Protein AF-0000000085753434 (afdb_homodimer)

Structure (mmCIF, N/CA/C/O backbone):
data_AF-0000000085753434-model_v1
#
loop_
_entity.id
_entity.type
_entity.pdbx_description
1 polymer 'Uncharacterized protein'
#
loop_
_atom_site.group_PDB
_atom_site.id
_atom_site.type_symbol
_atom_site.label_atom_id
_atom_site.label_alt_id
_atom_site.label_comp_id
_atom_site.label_asym_id
_atom_site.label_entity_id
_atom_site.label_seq_id
_atom_site.pdbx_PDB_ins_code
_atom_site.Cartn_x
_atom_site.Cartn_y
_atom_site.Cartn_z
_atom_site.occupancy
_atom_site.B_iso_or_equiv
_atom_site.auth_seq_id
_atom_site.auth_comp_id
_atom_site.auth_asym_id
_atom_site.auth_atom_id
_atom_site.pdbx_PDB_model_num
ATOM 1 N N . MET A 1 1 ? 77.062 29.703 -10.188 1 28.78 1 MET A N 1
ATOM 2 C CA . MET A 1 1 ? 77.25 30.953 -9.469 1 28.78 1 MET A CA 1
ATOM 3 C C . MET A 1 1 ? 76.5 32.094 -10.133 1 28.78 1 MET A C 1
ATOM 5 O O . MET A 1 1 ? 77.125 32.938 -10.789 1 28.78 1 MET A O 1
ATOM 9 N N . ASP A 1 2 ? 75.25 31.625 -10.641 1 32.66 2 ASP A N 1
ATOM 10 C CA . ASP A 1 2 ? 74.375 32.312 -11.625 1 32.66 2 ASP A CA 1
ATOM 11 C C . ASP A 1 2 ? 74 33.688 -11.133 1 32.66 2 ASP A C 1
ATOM 13 O O . ASP A 1 2 ? 73.625 33.844 -9.953 1 32.66 2 ASP A O 1
ATOM 17 N N . LEU A 1 3 ? 74.5 34.75 -11.789 1 32.34 3 LEU A N 1
ATOM 18 C CA . LEU A 1 3 ? 74.438 36.188 -11.617 1 32.34 3 LEU A CA 1
ATOM 19 C C . LEU A 1 3 ? 73 36.688 -11.445 1 32.34 3 LEU A C 1
ATOM 21 O O . LEU A 1 3 ? 72.188 36.469 -12.328 1 32.34 3 LEU A O 1
ATOM 25 N N . ILE A 1 4 ? 72.5 36.75 -10.094 1 35.94 4 ILE A N 1
ATOM 26 C CA . ILE A 1 4 ? 71.25 37 -9.477 1 35.94 4 ILE A CA 1
ATOM 27 C C . ILE A 1 4 ? 70.75 38.406 -9.82 1 35.94 4 ILE A C 1
ATOM 29 O O . ILE A 1 4 ? 71.438 39.375 -9.516 1 35.94 4 ILE A O 1
ATOM 33 N N . PRO A 1 5 ? 70.125 38.5 -11.023 1 38.25 5 PRO A N 1
ATOM 34 C CA . PRO A 1 5 ? 69.875 39.844 -11.562 1 38.25 5 PRO A CA 1
ATOM 35 C C . PRO A 1 5 ? 69.25 40.781 -10.531 1 38.25 5 PRO A C 1
ATOM 37 O O . PRO A 1 5 ? 68.625 40.344 -9.586 1 38.25 5 PRO A O 1
ATOM 40 N N . GLU A 1 6 ? 69.875 42 -10.352 1 33.28 6 GLU A N 1
ATOM 41 C CA . GLU A 1 6 ? 69.688 43.062 -9.375 1 33.28 6 GLU A CA 1
ATOM 42 C C . GLU A 1 6 ? 68.25 43.625 -9.484 1 33.28 6 GLU A C 1
ATOM 44 O O . GLU A 1 6 ? 67.875 44.094 -10.555 1 33.28 6 GLU A O 1
ATOM 49 N N . ILE A 1 7 ? 67.25 43.062 -8.781 1 33.47 7 ILE A N 1
ATOM 50 C CA . ILE A 1 7 ? 65.812 43.344 -8.805 1 33.47 7 ILE A CA 1
ATOM 51 C C . ILE A 1 7 ? 65.562 44.812 -8.484 1 33.47 7 ILE A C 1
ATOM 53 O O . ILE A 1 7 ? 66.062 45.312 -7.48 1 33.47 7 ILE A O 1
ATOM 57 N N . PRO A 1 8 ? 65.312 45.594 -9.555 1 35.16 8 PRO A N 1
ATOM 58 C CA . PRO A 1 8 ? 65.25 47.062 -9.367 1 35.16 8 PRO A CA 1
ATOM 59 C C . PRO A 1 8 ? 64.375 47.469 -8.172 1 35.16 8 PRO A C 1
ATOM 61 O O . PRO A 1 8 ? 63.531 46.688 -7.738 1 35.16 8 PRO A O 1
ATOM 64 N N . ALA A 1 9 ? 64.812 48.5 -7.391 1 30.16 9 ALA A N 1
ATOM 65 C CA . ALA A 1 9 ? 64.438 49.062 -6.102 1 30.16 9 ALA A CA 1
ATOM 66 C C . ALA A 1 9 ? 63.031 49.656 -6.152 1 30.16 9 ALA A C 1
ATOM 68 O O . ALA A 1 9 ? 62.688 50.344 -7.109 1 30.16 9 ALA A O 1
ATOM 69 N N . SER A 1 10 ? 62 48.969 -5.578 1 30.34 10 SER A N 1
ATOM 70 C CA . SER A 1 10 ? 60.562 49.219 -5.594 1 30.34 10 SER A CA 1
ATOM 71 C C . SER A 1 10 ? 60.219 50.625 -5.078 1 30.34 10 SER A C 1
ATOM 73 O O . SER A 1 10 ? 60.719 51.031 -4.027 1 30.34 10 SER A O 1
ATOM 75 N N . PRO A 1 11 ? 59.844 51.594 -6.039 1 37.84 11 PRO A N 1
ATOM 76 C CA . PRO A 1 11 ? 59.625 52.969 -5.625 1 37.84 11 PRO A CA 1
ATOM 77 C C . PRO A 1 11 ? 58.75 53.094 -4.375 1 37.84 11 PRO A C 1
ATOM 79 O O . PRO A 1 11 ? 57.906 52.219 -4.141 1 37.84 11 PRO A O 1
ATOM 82 N N . THR A 1 12 ? 59.219 53.625 -3.24 1 31.58 12 THR A N 1
ATOM 83 C CA . THR A 1 12 ? 58.625 53.844 -1.918 1 31.58 12 THR A CA 1
ATOM 84 C C . THR A 1 12 ? 57.438 54.812 -2 1 31.58 12 THR A C 1
ATOM 86 O O . THR A 1 12 ? 57.594 55.969 -2.318 1 31.58 12 THR A O 1
ATOM 89 N N . ASN A 1 13 ? 56.312 54.375 -2.648 1 29.78 13 ASN A N 1
ATOM 90 C CA . ASN A 1 13 ? 55.156 55.25 -2.74 1 29.78 13 ASN A CA 1
ATOM 91 C C . ASN A 1 13 ? 54.75 55.844 -1.378 1 29.78 13 ASN A C 1
ATOM 93 O O . ASN A 1 13 ? 54.531 55.062 -0.433 1 29.78 13 ASN A O 1
ATOM 97 N N . SER A 1 14 ? 55.156 57 -1.021 1 31.22 14 SER A N 1
ATOM 98 C CA . SER A 1 14 ? 54.875 57.812 0.165 1 31.22 14 SER A CA 1
ATOM 99 C C . SER A 1 14 ? 53.375 57.938 0.383 1 31.22 14 SER A C 1
ATOM 101 O O . SER A 1 14 ? 52.656 58.594 -0.4 1 31.22 14 SER A O 1
ATOM 103 N N . THR A 1 15 ? 52.656 56.875 0.723 1 31.94 15 THR A N 1
ATOM 104 C CA . THR A 1 15 ? 51.219 56.906 1.013 1 31.94 15 THR A CA 1
ATOM 105 C C . THR A 1 15 ? 50.938 57.906 2.139 1 31.94 15 THR A C 1
ATOM 107 O O . THR A 1 15 ? 51.344 57.688 3.279 1 31.94 15 THR A O 1
ATOM 110 N N . ASP A 1 16 ? 50.875 59.219 1.85 1 32.84 16 ASP A N 1
ATOM 111 C CA . ASP A 1 16 ? 50.406 60.25 2.764 1 32.84 16 ASP A CA 1
ATOM 112 C C . ASP A 1 16 ? 49.094 59.812 3.459 1 32.84 16 ASP A C 1
ATOM 114 O O . ASP A 1 16 ? 48.125 59.5 2.799 1 32.84 16 ASP A O 1
ATOM 118 N N . SER A 1 17 ? 49.125 59.281 4.676 1 32.5 17 SER A N 1
ATOM 119 C CA . SER A 1 17 ? 48.125 58.75 5.605 1 32.5 17 SER A CA 1
ATOM 120 C C . SER A 1 17 ? 47.156 59.875 6.023 1 32.5 17 SER A C 1
ATOM 122 O O . SER A 1 17 ? 47.438 60.625 6.961 1 32.5 17 SER A O 1
ATOM 124 N N . GLU A 1 18 ? 46.688 60.719 5.016 1 33.06 18 GLU A N 1
ATOM 125 C CA . GLU A 1 18 ? 45.688 61.625 5.566 1 33.06 18 GLU A CA 1
ATOM 126 C C . GLU A 1 18 ? 44.656 60.844 6.422 1 33.06 18 GLU A C 1
ATOM 128 O O . GLU A 1 18 ? 44.062 59.875 5.969 1 33.06 18 GLU A O 1
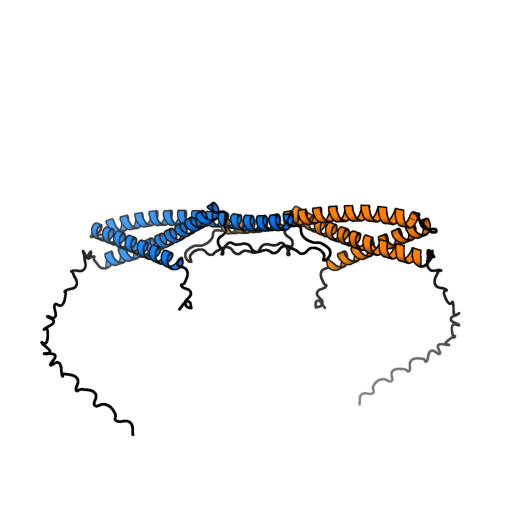ATOM 133 N N . GLU A 1 19 ? 44.844 60.875 7.75 1 32.88 19 GLU A N 1
ATOM 134 C CA . GLU A 1 19 ? 43.938 60.406 8.789 1 32.88 19 GLU A CA 1
ATOM 135 C C . GLU A 1 19 ? 42.5 60.844 8.508 1 32.88 19 GLU A C 1
ATOM 137 O O . GLU A 1 19 ? 42.219 62.031 8.547 1 32.88 19 GLU A O 1
ATOM 142 N N . GLU A 1 20 ? 41.875 60.344 7.477 1 35.75 20 GLU A N 1
ATOM 143 C CA . GLU A 1 20 ? 40.438 60.625 7.32 1 35.75 20 GLU A CA 1
ATOM 144 C C . GLU A 1 20 ? 39.688 60.5 8.648 1 35.75 20 GLU A C 1
ATOM 146 O O . GLU A 1 20 ? 39.688 59.406 9.25 1 35.75 20 GLU A O 1
ATOM 151 N N . LYS A 1 21 ? 39.562 61.594 9.438 1 39.25 21 LYS A N 1
ATOM 152 C CA . LYS A 1 21 ? 38.688 61.781 10.594 1 39.25 21 LYS A CA 1
ATOM 153 C C . LYS A 1 21 ? 37.312 61.188 10.352 1 39.25 21 LYS A C 1
ATOM 155 O O . LYS A 1 21 ? 36.562 61.656 9.492 1 39.25 21 LYS A O 1
ATOM 160 N N . ILE A 1 22 ? 37.25 59.875 10.312 1 35.28 22 ILE A N 1
ATOM 161 C CA . ILE A 1 22 ? 35.938 59.25 10.344 1 35.28 22 ILE A CA 1
ATOM 162 C C . ILE A 1 22 ? 35.062 59.875 11.414 1 35.28 22 ILE A C 1
ATOM 164 O O . ILE A 1 22 ? 35.375 59.812 12.602 1 35.28 22 ILE A O 1
ATOM 168 N N . THR A 1 23 ? 34.531 61.062 11.172 1 32.72 23 THR A N 1
ATOM 169 C CA . THR A 1 23 ? 33.562 61.594 12.109 1 32.72 23 THR A CA 1
ATOM 170 C C . THR A 1 23 ? 32.688 60.5 12.688 1 32.72 23 THR A C 1
ATOM 172 O O . THR A 1 23 ? 32.281 59.594 11.969 1 32.72 23 THR A O 1
ATOM 175 N N . CYS A 1 24 ? 32.844 60.094 13.938 1 37.88 24 CYS A N 1
ATOM 176 C CA . CYS A 1 24 ? 32.031 59.188 14.75 1 37.88 24 CYS A CA 1
ATOM 177 C C . CYS A 1 24 ? 30.562 59.406 14.492 1 37.88 24 CYS A C 1
ATOM 179 O O . CYS A 1 24 ? 29.938 60.312 15.086 1 37.88 24 CYS A O 1
ATOM 181 N N . GLY A 1 25 ? 30.141 59.781 13.273 1 38.06 25 GLY A N 1
ATOM 182 C CA . GLY A 1 25 ? 28.703 59.875 13.078 1 38.06 25 GLY A CA 1
ATOM 183 C C . GLY A 1 25 ? 27.938 58.75 13.766 1 38.06 25 GLY A C 1
ATOM 184 O O . GLY A 1 25 ? 27.984 57.594 13.312 1 38.06 25 GLY A O 1
ATOM 185 N N . GLN A 1 26 ? 28.062 58.625 15.078 1 37.72 26 GLN A N 1
ATOM 186 C CA . GLN A 1 26 ? 27.125 57.781 15.805 1 37.72 26 GLN A CA 1
ATOM 187 C C . GLN A 1 26 ? 25.766 57.719 15.109 1 37.72 26 GLN A C 1
ATOM 189 O O . GLN A 1 26 ? 25.078 58.75 15.016 1 37.72 26 GLN A O 1
ATOM 194 N N . ARG A 1 27 ? 25.688 57.219 13.906 1 40.5 27 ARG A N 1
ATOM 195 C CA . ARG A 1 27 ? 24.359 57.031 13.352 1 40.5 27 ARG A CA 1
ATOM 196 C C . ARG A 1 27 ? 23.359 56.625 14.445 1 40.5 27 ARG A C 1
ATOM 198 O O . ARG A 1 27 ? 23.531 55.625 15.109 1 40.5 27 ARG A O 1
ATOM 205 N N . THR A 1 28 ? 22.906 57.625 15.258 1 41.09 28 THR A N 1
ATOM 206 C CA . THR A 1 28 ? 21.75 57.312 16.078 1 41.09 28 THR A CA 1
ATOM 207 C C . THR A 1 28 ? 20.812 56.344 15.328 1 41.09 28 THR A C 1
ATOM 209 O O . THR A 1 28 ? 20.469 56.562 14.172 1 41.09 28 THR A O 1
ATOM 212 N N . PRO A 1 29 ? 20.922 55.062 15.641 1 46.59 29 PRO A N 1
ATOM 213 C CA . PRO A 1 29 ? 20.016 54.188 14.906 1 46.59 29 PRO A CA 1
ATOM 214 C C . PRO A 1 29 ? 18.672 54.812 14.586 1 46.59 29 PRO A C 1
ATOM 216 O O . PRO A 1 29 ? 18.234 55.75 15.289 1 46.59 29 PRO A O 1
ATOM 219 N N . PRO A 1 30 ? 18.359 55 13.328 1 45.88 30 PRO A N 1
ATOM 220 C CA . PRO A 1 30 ? 17.047 55.594 13.055 1 45.88 30 PRO A CA 1
ATOM 221 C C . PRO A 1 30 ? 16.031 55.344 14.172 1 45.88 30 PRO A C 1
ATOM 223 O O . PRO A 1 30 ? 16.141 54.344 14.883 1 45.88 30 PRO A O 1
ATOM 226 N N . PRO A 1 31 ? 15.5 56.469 14.75 1 45.62 31 PRO A N 1
ATOM 227 C CA . PRO A 1 31 ? 14.484 56.188 15.766 1 45.62 31 PRO A CA 1
ATOM 228 C C . PRO A 1 31 ? 13.734 54.875 15.5 1 45.62 31 PRO A C 1
ATOM 230 O O . PRO A 1 31 ? 13.484 54.531 14.344 1 45.62 31 PRO A O 1
ATOM 233 N N . ARG A 1 32 ? 14.086 53.844 16.125 1 47 32 ARG A N 1
ATOM 234 C CA . ARG A 1 32 ? 13.289 52.625 16 1 47 32 ARG A CA 1
ATOM 235 C C . ARG A 1 32 ? 11.836 52.938 15.672 1 47 32 ARG A C 1
ATOM 237 O O . ARG A 1 32 ? 11.258 53.875 16.234 1 47 32 ARG A O 1
ATOM 244 N N . LYS A 1 33 ? 11.453 52.781 14.539 1 49.09 33 LYS A N 1
ATOM 245 C CA . LYS A 1 33 ? 10.055 52.969 14.172 1 49.09 33 LYS A CA 1
ATOM 246 C C . LYS A 1 33 ? 9.156 53 15.406 1 49.09 33 LYS A C 1
ATOM 248 O O . LYS A 1 33 ? 9.562 52.594 16.484 1 49.09 33 LYS A O 1
ATOM 253 N N . ASP A 1 34 ? 7.715 53.438 15.297 1 50.06 34 ASP A N 1
ATOM 254 C CA . ASP A 1 34 ? 6.578 53.75 16.156 1 50.06 34 ASP A CA 1
ATOM 255 C C . ASP A 1 34 ? 6.434 52.688 17.266 1 50.06 34 ASP A C 1
ATOM 257 O O . ASP A 1 34 ? 5.82 51.656 17.062 1 50.06 34 ASP A O 1
ATOM 261 N N . LYS A 1 35 ? 7.465 52.656 18.047 1 65.81 35 LYS A N 1
ATOM 262 C CA . LYS A 1 35 ? 7.438 51.781 19.203 1 65.81 35 LYS A CA 1
ATOM 263 C C . LYS A 1 35 ? 6.172 52 20.031 1 65.81 35 LYS A C 1
ATOM 265 O O . LYS A 1 35 ? 5.902 53.125 20.484 1 65.81 35 LYS A O 1
ATOM 270 N N . ILE A 1 36 ? 5.16 51.312 19.734 1 68.25 36 ILE A N 1
ATOM 271 C CA . ILE A 1 36 ? 3.984 51.312 20.609 1 68.25 36 ILE A CA 1
ATOM 272 C C . ILE A 1 36 ? 4.41 51.094 22.047 1 68.25 36 ILE A C 1
ATOM 274 O O . ILE A 1 36 ? 5.035 50.062 22.375 1 68.25 36 ILE A O 1
ATOM 278 N N . LEU A 1 37 ? 4.449 52.281 22.781 1 82.19 37 LEU A N 1
ATOM 279 C CA . LEU A 1 37 ? 4.781 52.188 24.203 1 82.19 37 LEU A CA 1
ATOM 280 C C . LEU A 1 37 ? 3.564 51.781 25.016 1 82.19 37 LEU A C 1
ATOM 282 O O . LEU A 1 37 ? 2.514 52.406 24.953 1 82.19 37 LEU A O 1
ATOM 286 N N . LEU A 1 38 ? 3.586 50.625 25.578 1 88.75 38 LEU A N 1
ATOM 287 C CA . LEU A 1 38 ? 2.504 50.156 26.422 1 88.75 38 LEU A CA 1
ATOM 288 C C . LEU A 1 38 ? 2.979 49.938 27.859 1 88.75 38 LEU A C 1
ATOM 290 O O . LEU A 1 38 ? 4.168 49.719 28.109 1 88.75 38 LEU A O 1
ATOM 294 N N . LYS A 1 39 ? 1.936 50.156 28.719 1 91.62 39 LYS A N 1
ATOM 295 C CA . LYS A 1 39 ? 2.207 49.719 30.078 1 91.62 39 LYS A CA 1
ATOM 296 C C . LYS A 1 39 ? 2.611 48.25 30.125 1 91.62 39 LYS A C 1
ATOM 298 O O . LYS A 1 39 ? 2.191 47.469 29.266 1 91.62 39 LYS A O 1
ATOM 303 N N . GLU A 1 40 ? 3.453 47.906 31.031 1 91.19 40 GLU A N 1
ATOM 304 C CA . GLU A 1 40 ? 4.035 46.562 31.109 1 91.19 40 GLU A CA 1
ATOM 305 C C . GLU A 1 40 ? 2.951 45.5 31.172 1 91.19 40 GLU A C 1
ATOM 307 O O . GLU A 1 40 ? 3.045 44.469 30.5 1 91.19 40 GLU A O 1
ATOM 312 N N . GLU A 1 41 ? 1.909 45.75 31.969 1 90.5 41 GLU A N 1
ATOM 313 C CA . GLU A 1 41 ? 0.846 44.75 32.125 1 90.5 41 GLU A CA 1
ATOM 314 C C . GLU A 1 41 ? 0.125 44.5 30.797 1 90.5 41 GLU A C 1
ATOM 316 O O . GLU A 1 41 ? -0.176 43.375 30.453 1 90.5 41 GLU A O 1
ATOM 321 N N . VAL A 1 42 ? -0.156 45.562 30.078 1 92.75 42 VAL A N 1
ATOM 322 C CA . VAL A 1 42 ? -0.849 45.469 28.797 1 92.75 42 VAL A CA 1
ATOM 323 C C . VAL A 1 42 ? 0.062 44.781 27.781 1 92.75 42 VAL A C 1
ATOM 325 O O . VAL A 1 42 ? -0.39 43.969 26.984 1 92.75 42 VAL A O 1
ATOM 328 N N . TYR A 1 43 ? 1.377 45.125 27.844 1 94.88 43 TYR A N 1
ATOM 329 C CA . TYR A 1 43 ? 2.348 44.5 26.938 1 94.88 43 TYR A CA 1
ATOM 330 C C . TYR A 1 43 ? 2.41 43 27.125 1 94.88 43 TYR A C 1
ATOM 332 O O . TYR A 1 43 ? 2.447 42.25 26.156 1 94.88 43 TYR A O 1
ATOM 340 N N . GLN A 1 44 ? 2.396 42.594 28.391 1 94.38 44 GLN A N 1
ATOM 341 C CA . GLN A 1 44 ? 2.443 41.156 28.688 1 94.38 44 GLN A CA 1
ATOM 342 C C . GLN A 1 44 ? 1.188 40.469 28.188 1 94.38 44 GLN A C 1
ATOM 344 O O . GLN A 1 44 ? 1.263 39.344 27.672 1 94.38 44 GLN A O 1
ATOM 349 N N . LYS A 1 45 ? 0.089 41.094 28.266 1 94.69 45 LYS A N 1
ATOM 350 C CA . LYS A 1 45 ? -1.159 40.531 27.766 1 94.69 45 LYS A CA 1
ATOM 351 C C . LYS A 1 45 ? -1.114 40.344 26.25 1 94.69 45 LYS A C 1
ATOM 353 O O . LYS A 1 45 ? -1.504 39.312 25.719 1 94.69 45 LYS A O 1
ATOM 358 N N . VAL A 1 46 ? -0.59 41.375 25.578 1 95.69 46 VAL A N 1
ATOM 359 C CA . VAL A 1 46 ? -0.469 41.312 24.125 1 95.69 46 VAL A CA 1
ATOM 360 C C . VAL A 1 46 ? 0.458 40.156 23.719 1 95.69 46 VAL A C 1
ATOM 362 O O . VAL A 1 46 ? 0.152 39.406 22.797 1 95.69 46 VAL A O 1
ATOM 365 N N . ARG A 1 47 ? 1.56 40.031 24.469 1 95.31 47 ARG A N 1
ATOM 366 C CA . ARG A 1 47 ? 2.543 39 24.172 1 95.31 47 ARG A CA 1
ATOM 367 C C . ARG A 1 47 ? 1.951 37.594 24.359 1 95.31 47 ARG A C 1
ATOM 369 O O . ARG A 1 47 ? 2.205 36.688 23.562 1 95.31 47 ARG A O 1
ATOM 376 N N . GLN A 1 48 ? 1.15 37.469 25.391 1 96 48 GLN A N 1
ATOM 377 C CA . GLN A 1 48 ? 0.522 36.156 25.672 1 96 48 GLN A CA 1
ATOM 378 C C . GLN A 1 48 ? -0.452 35.781 24.562 1 96 48 GLN A C 1
ATOM 380 O O . GLN A 1 48 ? -0.428 34.656 24.062 1 96 48 GLN A O 1
ATOM 385 N N . HIS A 1 49 ? -1.289 36.75 24.156 1 97.56 49 HIS A N 1
ATOM 386 C CA . HIS A 1 49 ? -2.215 36.5 23.062 1 97.56 49 HIS A CA 1
ATOM 387 C C . HIS A 1 49 ? -1.465 36.219 21.766 1 97.56 49 HIS A C 1
ATOM 389 O O . HIS A 1 49 ? -1.82 35.281 21.031 1 97.56 49 HIS A O 1
ATOM 395 N N . ALA A 1 50 ? -0.396 37 21.531 1 96.81 50 ALA A N 1
ATOM 396 C CA . ALA A 1 50 ? 0.375 36.844 20.297 1 96.81 50 ALA A CA 1
ATOM 397 C C . ALA A 1 50 ? 1.025 35.469 20.234 1 96.81 50 ALA A C 1
ATOM 399 O O . ALA A 1 50 ? 1.077 34.844 19.172 1 96.81 50 ALA A O 1
ATOM 400 N N . ASP A 1 51 ? 1.521 35 21.344 1 95.62 51 ASP A N 1
ATOM 401 C CA . ASP A 1 51 ? 2.154 33.688 21.391 1 95.62 51 ASP A CA 1
ATOM 402 C C . ASP A 1 51 ? 1.146 32.562 21.078 1 95.62 51 ASP A C 1
ATOM 404 O O . ASP A 1 51 ? 1.412 31.703 20.25 1 95.62 51 ASP A O 1
ATOM 408 N N . THR A 1 52 ? 0.013 32.656 21.703 1 96.06 52 THR A N 1
ATOM 409 C CA . THR A 1 52 ? -1.028 31.641 21.5 1 96.06 52 THR A CA 1
ATOM 410 C C . THR A 1 52 ? -1.528 31.672 20.062 1 96.06 52 THR A C 1
ATOM 412 O O . THR A 1 52 ? -1.605 30.625 19.406 1 96.06 52 THR A O 1
ATOM 415 N N . LEU A 1 53 ? -1.873 32.875 19.609 1 97.25 53 LEU A N 1
ATOM 416 C CA . LEU A 1 53 ? -2.391 33 18.25 1 97.25 53 LEU A CA 1
ATOM 417 C C . LEU A 1 53 ? -1.311 32.688 17.219 1 97.25 53 LEU A C 1
ATOM 419 O O . LEU A 1 53 ? -1.6 32.125 16.172 1 97.25 53 LEU A O 1
ATOM 423 N N . GLY A 1 54 ? -0.085 33.094 17.609 1 95.62 54 GLY A N 1
ATOM 424 C CA . GLY A 1 54 ? 1.028 32.781 16.719 1 95.62 54 GLY A CA 1
ATOM 425 C C . GLY A 1 54 ? 1.228 31.297 16.516 1 95.62 54 GLY A C 1
ATOM 426 O O . GLY A 1 54 ? 1.529 30.859 15.398 1 95.62 54 GLY A O 1
ATOM 427 N N . GLN A 1 55 ? 1.097 30.5 17.531 1 93.75 55 GLN A N 1
ATOM 428 C CA . GLN A 1 55 ? 1.228 29.062 17.438 1 93.75 55 GLN A CA 1
ATOM 429 C C . GLN A 1 55 ? 0.137 28.469 16.547 1 93.75 55 GLN A C 1
ATOM 431 O O . GLN A 1 55 ? 0.411 27.609 15.703 1 93.75 55 GLN A O 1
ATOM 436 N N . LEU A 1 56 ? -1.069 28.922 16.719 1 94.81 56 LEU A N 1
ATOM 437 C CA . LEU A 1 56 ? -2.188 28.453 15.906 1 94.81 56 LEU A CA 1
ATOM 438 C C . LEU A 1 56 ? -1.996 28.812 14.438 1 94.81 56 LEU A C 1
ATOM 440 O O . LEU A 1 56 ? -2.246 28 13.555 1 94.81 56 LEU A O 1
ATOM 444 N N . GLN A 1 57 ? -1.533 30 14.242 1 95.5 57 GLN A N 1
ATOM 445 C CA . GLN A 1 57 ? -1.284 30.469 12.891 1 95.5 57 GLN A CA 1
ATOM 446 C C . GLN A 1 57 ? -0.172 29.672 12.219 1 95.5 57 GLN A C 1
ATOM 448 O O . GLN A 1 57 ? -0.297 29.281 11.062 1 95.5 57 GLN A O 1
ATOM 453 N N . ALA A 1 58 ? 0.826 29.469 12.977 1 93.12 58 ALA A N 1
ATOM 454 C CA . ALA A 1 58 ? 1.942 28.688 12.445 1 93.12 58 ALA A CA 1
ATOM 455 C C . ALA A 1 58 ? 1.493 27.281 12.062 1 93.12 58 ALA A C 1
ATOM 457 O O . ALA A 1 58 ? 1.854 26.781 10.992 1 93.12 58 ALA A O 1
ATOM 458 N N . ALA A 1 59 ? 0.739 26.672 12.875 1 92.81 59 ALA A N 1
ATOM 459 C CA . ALA A 1 59 ? 0.215 25.344 12.602 1 92.81 59 ALA A CA 1
ATOM 460 C C . ALA A 1 59 ? -0.647 25.344 11.344 1 92.81 59 ALA A C 1
ATOM 462 O O . ALA A 1 59 ? -0.543 24.438 10.508 1 92.81 59 ALA A O 1
ATOM 463 N N . THR A 1 60 ? -1.487 26.359 11.211 1 95.31 60 THR A N 1
ATOM 464 C CA . THR A 1 60 ? -2.373 26.453 10.055 1 95.31 60 THR A CA 1
ATOM 465 C C . THR A 1 60 ? -1.569 26.625 8.773 1 95.31 60 THR A C 1
ATOM 467 O O . THR A 1 60 ? -1.87 25.984 7.758 1 95.31 60 THR A O 1
ATOM 470 N N . ILE A 1 61 ? -0.583 27.438 8.891 1 94.5 61 ILE A N 1
ATOM 471 C CA . ILE A 1 61 ? 0.267 27.672 7.73 1 94.5 61 ILE A CA 1
ATOM 472 C C . ILE A 1 61 ? 0.976 26.375 7.336 1 94.5 61 ILE A C 1
ATOM 474 O O . ILE A 1 61 ? 1.016 26.016 6.156 1 94.5 61 ILE A O 1
ATOM 478 N N . ALA A 1 62 ? 1.479 25.703 8.273 1 93.12 62 ALA A N 1
ATOM 479 C CA . ALA A 1 62 ? 2.18 24.453 8.016 1 93.12 62 ALA A CA 1
ATOM 480 C C . ALA A 1 62 ? 1.245 23.422 7.395 1 93.12 62 ALA A C 1
ATOM 482 O O . ALA A 1 62 ? 1.607 22.75 6.426 1 93.12 62 ALA A O 1
ATOM 483 N N . LEU A 1 63 ? 0.092 23.312 7.934 1 95.06 63 LEU A N 1
ATOM 484 C CA . LEU A 1 63 ? -0.886 22.344 7.441 1 95.06 63 LEU A CA 1
ATOM 485 C C . LEU A 1 63 ? -1.297 22.672 6.008 1 95.06 63 LEU A C 1
ATOM 487 O O . LEU A 1 63 ? -1.374 21.781 5.16 1 95.06 63 LEU A O 1
ATOM 491 N N . THR A 1 64 ? -1.52 23.938 5.781 1 96.06 64 THR A N 1
ATOM 492 C CA . THR A 1 64 ? -1.979 24.359 4.461 1 96.06 64 THR A CA 1
ATOM 493 C C . THR A 1 64 ? -0.89 24.141 3.414 1 96.06 64 THR A C 1
ATOM 495 O O . THR A 1 64 ? -1.181 23.75 2.279 1 96.06 64 THR A O 1
ATOM 498 N N . GLU A 1 65 ? 0.306 24.312 3.826 1 94.44 65 GLU A N 1
ATOM 499 C CA . GLU A 1 65 ? 1.414 24.078 2.906 1 94.44 65 GLU A CA 1
ATOM 500 C C . GLU A 1 65 ? 1.54 22.594 2.566 1 94.44 65 GLU A C 1
ATOM 502 O O . GLU A 1 65 ? 1.8 22.234 1.415 1 94.44 65 GLU A O 1
ATOM 507 N N . GLU A 1 66 ? 1.375 21.812 3.473 1 94.38 66 GLU A N 1
ATOM 508 C CA . GLU A 1 66 ? 1.426 20.375 3.238 1 94.38 66 GLU A CA 1
ATOM 509 C C . GLU A 1 66 ? 0.273 19.922 2.348 1 94.38 66 GLU A C 1
ATOM 511 O O . GLU A 1 66 ? 0.458 19.078 1.467 1 94.38 66 GLU A O 1
ATOM 516 N N . ILE A 1 67 ? -0.833 20.453 2.557 1 96.44 67 ILE A N 1
ATOM 517 C CA . ILE A 1 67 ? -1.99 20.125 1.729 1 96.44 67 ILE A CA 1
ATOM 518 C C . ILE A 1 67 ? -1.708 20.5 0.277 1 96.44 67 ILE A C 1
ATOM 520 O O . ILE A 1 67 ? -1.981 19.719 -0.638 1 96.44 67 ILE A O 1
ATOM 524 N N . LYS A 1 68 ? -1.166 21.688 0.11 1 95.62 68 LYS A N 1
ATOM 525 C CA . LYS A 1 68 ? -0.84 22.141 -1.241 1 95.62 68 LYS A CA 1
ATOM 526 C C . LYS A 1 68 ? 0.153 21.188 -1.909 1 95.62 68 LYS A C 1
ATOM 528 O O . LYS A 1 68 ? -0.003 20.844 -3.082 1 95.62 68 LYS A O 1
ATOM 533 N N . SER A 1 69 ? 1.117 20.812 -1.154 1 93.69 69 SER A N 1
ATOM 534 C CA . SER A 1 69 ? 2.115 19.891 -1.668 1 93.69 69 SER A CA 1
ATOM 535 C C . SER A 1 69 ? 1.475 18.562 -2.092 1 93.69 69 SER A C 1
ATOM 537 O O . SER A 1 69 ? 1.78 18.047 -3.164 1 93.69 69 SER A O 1
ATOM 539 N N . LEU A 1 70 ? 0.566 18.094 -1.338 1 95.5 70 LEU A N 1
ATOM 540 C CA . LEU A 1 70 ? -0.122 16.844 -1.64 1 95.5 70 LEU A CA 1
ATOM 541 C C . LEU A 1 70 ? -0.996 16.984 -2.881 1 95.5 70 LEU A C 1
ATOM 543 O O . LEU A 1 70 ? -1.075 16.062 -3.701 1 95.5 70 LEU A O 1
ATOM 547 N N . ASP A 1 71 ? -1.574 18.078 -3.021 1 96.06 71 ASP A N 1
ATOM 548 C CA . ASP A 1 71 ? -2.447 18.312 -4.164 1 96.06 71 ASP A CA 1
ATOM 549 C C . ASP A 1 71 ? -1.663 18.281 -5.477 1 96.06 71 ASP A C 1
ATOM 551 O O . ASP A 1 71 ? -2.133 17.719 -6.469 1 96.06 71 ASP A O 1
ATOM 555 N N . VAL A 1 72 ? -0.501 18.844 -5.363 1 94.62 72 VAL A N 1
ATOM 556 C CA . VAL A 1 72 ? 0.36 18.812 -6.543 1 94.62 72 VAL A CA 1
ATOM 557 C C . VAL A 1 72 ? 0.676 17.359 -6.914 1 94.62 72 VAL A C 1
ATOM 559 O O . VAL A 1 72 ? 0.609 16.984 -8.086 1 94.62 72 VAL A O 1
ATOM 562 N N . HIS A 1 73 ? 0.961 16.594 -5.922 1 93.38 73 HIS A N 1
ATOM 563 C CA . HIS A 1 73 ? 1.269 15.188 -6.164 1 93.38 73 HIS A CA 1
ATOM 564 C C . HIS A 1 73 ? 0.054 14.445 -6.707 1 93.38 73 HIS A C 1
ATOM 566 O O . HIS A 1 73 ? 0.177 13.633 -7.629 1 93.38 73 HIS A O 1
ATOM 572 N N . LEU A 1 74 ? -1.045 14.68 -6.176 1 93.5 74 LEU A N 1
ATOM 573 C CA . LEU A 1 74 ? -2.264 13.992 -6.586 1 93.5 74 LEU A CA 1
ATOM 574 C C . LEU A 1 74 ? -2.637 14.352 -8.023 1 93.5 74 LEU A C 1
ATOM 576 O O . LEU A 1 74 ? -3.068 13.492 -8.789 1 93.5 74 LEU A O 1
ATOM 580 N N . GLU A 1 75 ? -2.422 15.555 -8.398 1 93.56 75 GLU A N 1
ATOM 581 C CA . GLU A 1 75 ? -2.705 16.016 -9.75 1 93.56 75 GLU A CA 1
ATOM 582 C C . GLU A 1 75 ? -1.764 15.367 -10.766 1 93.56 75 GLU A C 1
ATOM 584 O O . GLU A 1 75 ? -2.193 14.961 -11.844 1 93.56 75 GLU A O 1
ATOM 589 N N . LYS A 1 76 ? -0.51 15.227 -10.312 1 93 76 LYS A N 1
ATOM 590 C CA . LYS A 1 76 ? 0.496 14.648 -11.203 1 93 76 LYS A CA 1
ATOM 591 C C . LYS A 1 76 ? 0.507 13.125 -11.094 1 93 76 LYS A C 1
ATOM 593 O O . LYS A 1 76 ? 1.324 12.461 -1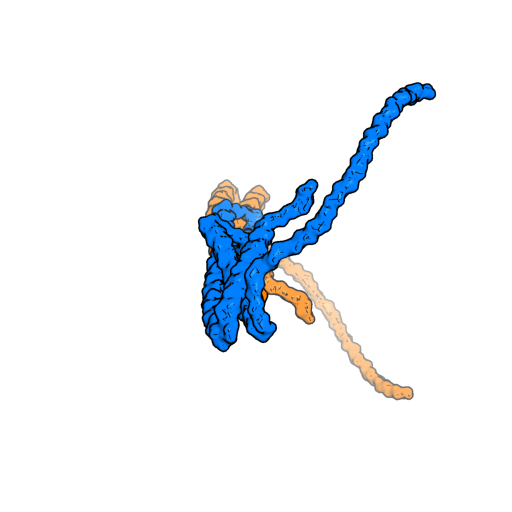1.734 1 93 76 LYS A O 1
ATOM 598 N N . ARG A 1 77 ? -0.318 12.633 -10.203 1 88.38 77 ARG A N 1
ATOM 599 C CA . ARG A 1 77 ? -0.438 11.195 -9.984 1 88.38 77 ARG A CA 1
ATOM 600 C C . ARG A 1 77 ? 0.875 10.609 -9.484 1 88.38 77 ARG A C 1
ATOM 602 O O . ARG A 1 77 ? 1.257 9.508 -9.875 1 88.38 77 ARG A O 1
ATOM 609 N N . THR A 1 78 ? 1.568 11.359 -8.82 1 91.44 78 THR A N 1
ATOM 610 C CA . THR A 1 78 ? 2.766 10.898 -8.117 1 91.44 78 THR A CA 1
ATOM 611 C C . THR A 1 78 ? 2.512 10.797 -6.617 1 91.44 78 THR A C 1
ATOM 613 O O . THR A 1 78 ? 1.46 11.219 -6.133 1 91.44 78 THR A O 1
ATOM 616 N N . ILE A 1 79 ? 3.389 10.148 -5.957 1 92.94 79 ILE A N 1
ATOM 617 C CA . ILE A 1 79 ? 3.26 9.977 -4.516 1 92.94 79 ILE A CA 1
ATOM 618 C C . ILE A 1 79 ? 4.508 10.508 -3.818 1 92.94 79 ILE A C 1
ATOM 620 O O . ILE A 1 79 ? 5.633 10.164 -4.191 1 92.94 79 ILE A O 1
ATOM 624 N N . PRO A 1 80 ? 4.273 11.43 -2.852 1 90.88 80 PRO A N 1
ATOM 625 C CA . PRO A 1 80 ? 5.449 11.859 -2.086 1 90.88 80 PRO A CA 1
ATOM 626 C C . PRO A 1 80 ? 6.172 10.695 -1.414 1 90.88 80 PRO A C 1
ATOM 628 O O . PRO A 1 80 ? 5.543 9.695 -1.06 1 90.88 80 PRO A O 1
ATOM 631 N N . GLN A 1 81 ? 7.418 10.828 -1.146 1 87.88 81 GLN A N 1
ATOM 632 C CA . GLN A 1 81 ? 8.289 9.766 -0.655 1 87.88 81 GLN A CA 1
ATOM 633 C C . GLN A 1 81 ? 7.785 9.211 0.677 1 87.88 81 GLN A C 1
ATOM 635 O O . GLN A 1 81 ? 7.789 8 0.894 1 87.88 81 GLN A O 1
ATOM 640 N N . HIS A 1 82 ? 7.363 10.164 1.495 1 86.94 82 HIS A N 1
ATOM 641 C CA . HIS A 1 82 ? 7.02 9.758 2.852 1 86.94 82 HIS A CA 1
ATOM 642 C C . HIS A 1 82 ? 5.68 9.023 2.883 1 86.94 82 HIS A C 1
ATOM 644 O O . HIS A 1 82 ? 5.273 8.508 3.926 1 86.94 82 HIS A O 1
ATOM 650 N N . LEU A 1 83 ? 4.98 8.898 1.743 1 92.44 83 LEU A N 1
ATOM 651 C CA . LEU A 1 83 ? 3.713 8.18 1.692 1 92.44 83 LEU A CA 1
ATOM 652 C C . LEU A 1 83 ? 3.791 7.012 0.713 1 92.44 83 LEU A C 1
ATOM 654 O O . LEU A 1 83 ? 2.805 6.301 0.505 1 92.44 83 LEU A O 1
ATOM 658 N N . ARG A 1 84 ? 4.922 6.836 0.234 1 89.75 84 ARG A N 1
ATOM 659 C CA . ARG A 1 84 ? 5.105 5.758 -0.732 1 89.75 84 ARG A CA 1
ATOM 660 C C . ARG A 1 84 ? 4.957 4.395 -0.067 1 89.75 84 ARG A C 1
ATOM 662 O O . ARG A 1 84 ? 5.449 4.184 1.043 1 89.75 84 ARG A O 1
ATOM 669 N N . VAL A 1 85 ? 4.289 3.561 -0.792 1 90.25 85 VAL A N 1
ATOM 670 C CA . VAL A 1 85 ? 4.168 2.164 -0.385 1 90.25 85 VAL A CA 1
ATOM 671 C C . VAL A 1 85 ? 5.129 1.305 -1.206 1 90.25 85 VAL A C 1
ATOM 673 O O . VAL A 1 85 ? 5.215 1.452 -2.428 1 90.25 85 VAL A O 1
ATOM 676 N N . TYR A 1 86 ? 5.91 0.525 -0.431 1 86.62 86 TYR A N 1
ATOM 677 C CA . TYR A 1 86 ? 6.836 -0.384 -1.1 1 86.62 86 TYR A CA 1
ATOM 678 C C . TYR A 1 86 ? 6.492 -1.836 -0.791 1 86.62 86 TYR A C 1
ATOM 680 O O . TYR A 1 86 ? 6.445 -2.234 0.376 1 86.62 86 TYR A O 1
ATOM 688 N N . ARG A 1 87 ? 6.238 -2.531 -1.946 1 89.88 87 ARG A N 1
ATOM 689 C CA . ARG A 1 87 ? 6.012 -3.967 -1.812 1 89.88 87 ARG A CA 1
ATOM 690 C C . ARG A 1 87 ? 6.441 -4.707 -3.074 1 89.88 87 ARG A C 1
ATOM 692 O O . ARG A 1 87 ? 5.922 -4.445 -4.16 1 89.88 87 ARG A O 1
ATOM 699 N N . ASN A 1 88 ? 7.383 -5.605 -2.822 1 88.44 88 ASN A N 1
ATOM 700 C CA . ASN A 1 88 ? 7.82 -6.441 -3.938 1 88.44 88 ASN A CA 1
ATOM 701 C C . ASN A 1 88 ? 6.812 -7.54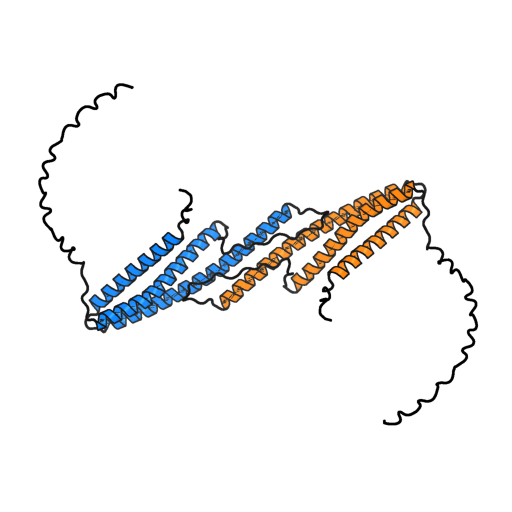3 -4.242 1 88.44 88 ASN A C 1
ATOM 703 O O . ASN A 1 88 ? 6.176 -8.078 -3.334 1 88.44 88 ASN A O 1
ATOM 707 N N . PRO A 1 89 ? 6.773 -7.812 -5.535 1 89 89 PRO A N 1
ATOM 708 C CA . PRO A 1 89 ? 5.902 -8.938 -5.875 1 89 89 PRO A CA 1
ATOM 709 C C . PRO A 1 89 ? 6.426 -10.273 -5.336 1 89 89 PRO A C 1
ATOM 711 O O . PRO A 1 89 ? 7.637 -10.445 -5.188 1 89 89 PRO A O 1
ATOM 714 N N . PRO A 1 90 ? 5.445 -11.094 -5.051 1 86.44 90 PRO A N 1
ATOM 715 C CA . PRO A 1 90 ? 5.898 -12.43 -4.656 1 86.44 90 PRO A CA 1
ATOM 716 C C . PRO A 1 90 ? 6.555 -13.195 -5.805 1 86.44 90 PRO A C 1
ATOM 718 O O . PRO A 1 90 ? 6.398 -12.82 -6.973 1 86.44 90 PRO A O 1
ATOM 721 N N . ARG A 1 91 ? 7.223 -14.203 -5.418 1 84.56 91 ARG A N 1
ATOM 722 C CA . ARG A 1 91 ? 7.93 -14.984 -6.422 1 84.56 91 ARG A CA 1
ATOM 723 C C . ARG A 1 91 ? 7.105 -16.188 -6.859 1 84.56 91 ARG A C 1
ATOM 725 O O . ARG A 1 91 ? 6.461 -16.844 -6.031 1 84.56 91 ARG A O 1
ATOM 732 N N . LEU A 1 92 ? 7.156 -16.359 -8.102 1 84.62 92 LEU A N 1
ATOM 733 C CA . LEU A 1 92 ? 6.566 -17.562 -8.672 1 84.62 92 LEU A CA 1
ATOM 734 C C . LEU A 1 92 ? 7.512 -18.75 -8.523 1 84.62 92 LEU A C 1
ATOM 736 O O . LEU A 1 92 ? 8.711 -18.578 -8.281 1 84.62 92 LEU A O 1
ATOM 740 N N . PRO A 1 93 ? 6.91 -19.922 -8.633 1 75 93 PRO A N 1
ATOM 741 C CA . PRO A 1 93 ? 7.812 -21.078 -8.695 1 75 93 PRO A CA 1
ATOM 742 C C . PRO A 1 93 ? 8.891 -20.922 -9.766 1 75 93 PRO A C 1
ATOM 744 O O . PRO A 1 93 ? 8.68 -20.25 -10.773 1 75 93 PRO A O 1
ATOM 747 N N . LYS A 1 94 ? 10.07 -21.453 -9.508 1 73.38 94 LYS A N 1
ATOM 748 C CA . LYS A 1 94 ? 11.297 -21.25 -10.266 1 73.38 94 LYS A CA 1
ATOM 749 C C . LYS A 1 94 ? 11.07 -21.469 -11.758 1 73.38 94 LYS A C 1
ATOM 751 O O . LYS A 1 94 ? 11.695 -20.797 -12.586 1 73.38 94 LYS A O 1
ATOM 756 N N . SER A 1 95 ? 10.188 -22.266 -12.109 1 73.88 95 SER A N 1
ATOM 757 C CA . SER A 1 95 ? 10.023 -22.578 -13.523 1 73.88 95 SER A CA 1
ATOM 758 C C . SER A 1 95 ? 9.109 -21.562 -14.211 1 73.88 95 SER A C 1
ATOM 760 O O . SER A 1 95 ? 8.953 -21.594 -15.438 1 73.88 95 SER A O 1
ATOM 762 N N . LEU A 1 96 ? 8.648 -20.688 -13.445 1 83.69 96 LEU A N 1
ATOM 763 C CA . LEU A 1 96 ? 7.664 -19.781 -14.031 1 83.69 96 LEU A CA 1
ATOM 764 C C . LEU A 1 96 ? 8.148 -18.328 -13.961 1 83.69 96 LEU A C 1
ATOM 766 O O . LEU A 1 96 ? 8.93 -17.969 -13.07 1 83.69 96 LEU A O 1
ATOM 770 N N . ASN A 1 97 ? 7.77 -17.609 -15.008 1 81.56 97 ASN A N 1
ATOM 771 C CA . ASN A 1 97 ? 8.094 -16.188 -15.039 1 81.56 97 ASN A CA 1
ATOM 772 C C . ASN A 1 97 ? 6.832 -15.328 -15 1 81.56 97 ASN A C 1
ATOM 774 O O . ASN A 1 97 ? 5.809 -15.688 -15.578 1 81.56 97 ASN A O 1
ATOM 778 N N . CYS A 1 98 ? 7.082 -14.312 -14.266 1 84.19 98 CYS A N 1
ATOM 779 C CA . CYS A 1 98 ? 5.977 -13.359 -14.234 1 84.19 98 CYS A CA 1
ATOM 780 C C . CYS A 1 98 ? 5.848 -12.633 -15.562 1 84.19 98 CYS A C 1
ATOM 782 O O . CYS A 1 98 ? 6.852 -12.344 -16.219 1 84.19 98 CYS A O 1
ATOM 784 N N . SER A 1 99 ? 4.629 -12.414 -15.875 1 86.75 99 SER A N 1
ATOM 785 C CA . SER A 1 99 ? 4.391 -11.648 -17.094 1 86.75 99 SER A CA 1
ATOM 786 C C . SER A 1 99 ? 4.598 -10.156 -16.859 1 86.75 99 SER A C 1
ATOM 788 O O . SER A 1 99 ? 4.523 -9.688 -15.727 1 86.75 99 SER A O 1
ATOM 790 N N . GLN A 1 100 ? 4.789 -9.453 -17.984 1 90.44 100 GLN A N 1
ATOM 791 C CA . GLN A 1 100 ? 4.871 -8 -17.922 1 90.44 100 GLN A CA 1
ATOM 792 C C . GLN A 1 100 ? 3.545 -7.395 -17.453 1 90.44 100 GLN A C 1
ATOM 794 O O . GLN A 1 100 ? 3.529 -6.414 -16.719 1 90.44 100 GLN A O 1
ATOM 799 N N . ASP A 1 101 ? 2.482 -8.023 -17.875 1 92.06 101 ASP A N 1
ATOM 800 C CA . ASP A 1 101 ? 1.153 -7.578 -17.469 1 92.06 101 ASP A CA 1
ATOM 801 C C . ASP A 1 101 ? 0.994 -7.641 -15.953 1 92.06 101 ASP A C 1
ATOM 803 O O . ASP A 1 101 ? 0.399 -6.742 -15.352 1 92.06 101 ASP A O 1
ATOM 807 N N . PHE A 1 102 ? 1.608 -8.609 -15.469 1 94.12 102 PHE A N 1
ATOM 808 C CA . PHE A 1 102 ? 1.55 -8.742 -14.016 1 94.12 102 PHE A CA 1
ATOM 809 C C . PHE A 1 102 ? 2.357 -7.637 -13.344 1 94.12 102 PHE A C 1
ATOM 811 O O . PHE A 1 102 ? 1.872 -6.98 -12.414 1 94.12 102 PHE A O 1
ATOM 818 N N . SER A 1 103 ? 3.555 -7.461 -13.812 1 93 103 SER A N 1
ATOM 819 C CA . SER A 1 103 ? 4.418 -6.43 -13.25 1 93 103 SER A CA 1
ATOM 820 C C . SER A 1 103 ? 3.754 -5.059 -13.297 1 93 103 SER A C 1
ATOM 822 O O . SER A 1 103 ? 3.771 -4.316 -12.312 1 93 103 SER A O 1
ATOM 824 N N . ASP A 1 104 ? 3.125 -4.738 -14.32 1 94.69 104 ASP A N 1
ATOM 825 C CA . ASP A 1 104 ? 2.441 -3.459 -14.492 1 94.69 104 ASP A CA 1
ATOM 826 C C . ASP A 1 104 ? 1.251 -3.342 -13.539 1 94.69 104 ASP A C 1
ATOM 828 O O . ASP A 1 104 ? 1.032 -2.289 -12.938 1 94.69 104 ASP A O 1
ATOM 832 N N . SER A 1 105 ? 0.513 -4.453 -13.453 1 95.62 105 SER A N 1
ATOM 833 C CA . SER A 1 105 ? -0.65 -4.453 -12.57 1 95.62 105 SER A CA 1
ATOM 834 C C . SER A 1 105 ? -0.237 -4.305 -11.109 1 95.62 105 SER A C 1
ATOM 836 O O . SER A 1 105 ? -0.917 -3.629 -10.336 1 95.62 105 SER A O 1
ATOM 838 N N . TRP A 1 106 ? 0.896 -4.969 -10.852 1 96.19 106 TRP A N 1
ATOM 839 C CA . TRP A 1 106 ? 1.398 -4.891 -9.477 1 96.19 106 TRP A CA 1
ATOM 840 C C . TRP A 1 106 ? 1.822 -3.469 -9.133 1 96.19 106 TRP A C 1
ATOM 842 O O . TRP A 1 106 ? 1.42 -2.928 -8.102 1 96.19 106 TRP A O 1
ATOM 852 N N . ASP A 1 107 ? 2.566 -2.861 -10.016 1 93.38 107 ASP A N 1
ATOM 853 C CA . ASP A 1 107 ? 3.039 -1.494 -9.82 1 93.38 107 ASP A CA 1
ATOM 854 C C . ASP A 1 107 ? 1.869 -0.517 -9.727 1 93.38 107 ASP A C 1
ATOM 856 O O . ASP A 1 107 ? 1.882 0.398 -8.898 1 93.38 107 ASP A O 1
ATOM 860 N N . SER A 1 108 ? 0.877 -0.778 -10.539 1 95.12 108 SER A N 1
ATOM 861 C CA . SER A 1 108 ? -0.312 0.067 -10.508 1 95.12 108 SER A CA 1
ATOM 862 C C . SER A 1 108 ? -1.049 -0.059 -9.18 1 95.12 108 SER A C 1
ATOM 864 O O . SER A 1 108 ? -1.566 0.929 -8.656 1 95.12 108 SER A O 1
ATOM 866 N N . ALA A 1 109 ? -1.06 -1.256 -8.68 1 95.19 109 ALA A N 1
ATOM 867 C CA . ALA A 1 109 ? -1.724 -1.483 -7.395 1 95.19 109 ALA A CA 1
ATOM 868 C C . ALA A 1 109 ? -0.977 -0.789 -6.262 1 95.19 109 ALA A C 1
ATOM 870 O O . ALA A 1 109 ? -1.596 -0.206 -5.367 1 95.19 109 ALA A O 1
ATOM 871 N N . VAL A 1 110 ? 0.314 -0.839 -6.348 1 94.5 110 VAL A N 1
ATOM 872 C CA . VAL A 1 110 ? 1.148 -0.189 -5.344 1 94.5 110 VAL A CA 1
ATOM 873 C C . VAL A 1 110 ? 0.95 1.324 -5.41 1 94.5 110 VAL A C 1
ATOM 875 O O . VAL A 1 110 ? 0.785 1.979 -4.375 1 94.5 110 VAL A O 1
ATOM 878 N N . LEU A 1 111 ? 0.935 1.857 -6.566 1 93.62 111 LEU A N 1
ATOM 879 C CA . LEU A 1 111 ? 0.724 3.287 -6.766 1 93.62 111 LEU A CA 1
ATOM 880 C C . LEU A 1 111 ? -0.656 3.707 -6.27 1 93.62 111 LEU A C 1
ATOM 882 O O . LEU A 1 111 ? -0.798 4.746 -5.625 1 93.62 111 LEU A O 1
ATOM 886 N N . ARG A 1 112 ? -1.639 2.967 -6.504 1 93.94 112 ARG A N 1
ATOM 887 C CA . ARG A 1 112 ? -2.996 3.242 -6.043 1 93.94 112 ARG A CA 1
ATOM 888 C C . ARG A 1 112 ? -3.064 3.258 -4.52 1 93.94 112 ARG A C 1
ATOM 890 O O . ARG A 1 112 ? -3.789 4.062 -3.934 1 93.94 112 ARG A O 1
ATOM 897 N N . ALA A 1 113 ? -2.33 2.311 -3.996 1 94.81 113 ALA A N 1
ATOM 898 C CA . ALA A 1 113 ? -2.266 2.266 -2.537 1 94.81 113 ALA A CA 1
ATOM 899 C C . ALA A 1 113 ? -1.696 3.566 -1.974 1 94.81 113 ALA A C 1
ATOM 901 O O . ALA A 1 113 ? -2.264 4.148 -1.048 1 94.81 113 ALA A O 1
ATOM 902 N N . GLY A 1 114 ? -0.63 3.99 -2.578 1 94.56 114 GLY A N 1
ATOM 903 C CA . GLY A 1 114 ? -0.035 5.246 -2.148 1 94.56 114 GLY A CA 1
ATOM 904 C C . GLY A 1 114 ? -0.967 6.43 -2.305 1 94.56 114 GLY A C 1
ATOM 905 O O . GLY A 1 114 ? -1.05 7.281 -1.417 1 94.56 114 GLY A O 1
ATOM 906 N N . ARG A 1 115 ? -1.654 6.504 -3.369 1 94.44 115 ARG A N 1
ATOM 907 C CA . ARG A 1 115 ? -2.596 7.594 -3.613 1 94.44 115 ARG A CA 1
ATOM 908 C C . ARG A 1 115 ? -3.736 7.566 -2.604 1 94.44 115 ARG A C 1
ATOM 910 O O . ARG A 1 115 ? -4.215 8.617 -2.17 1 94.44 115 ARG A O 1
ATOM 917 N N . GLY A 1 116 ? -4.098 6.301 -2.33 1 94.44 116 GLY A N 1
ATOM 918 C CA . GLY A 1 116 ? -5.113 6.172 -1.296 1 94.44 116 GLY A CA 1
ATOM 919 C C . GLY A 1 116 ? -4.676 6.73 0.044 1 94.44 116 GLY A C 1
ATOM 920 O O . GLY A 1 116 ? -5.441 7.43 0.711 1 94.44 116 GLY A O 1
ATOM 921 N N . LEU A 1 117 ? -3.508 6.488 0.397 1 95.56 117 LEU A N 1
ATOM 922 C CA . LEU A 1 117 ? -2.961 7.004 1.647 1 95.56 117 LEU A CA 1
ATOM 923 C C . LEU A 1 117 ? -2.838 8.523 1.601 1 95.56 117 LEU A C 1
ATOM 925 O O . LEU A 1 117 ? -3.119 9.203 2.59 1 95.56 117 LEU A O 1
ATOM 929 N N . CYS A 1 118 ? -2.467 9.031 0.393 1 95.75 118 CYS A N 1
ATOM 930 C CA . CYS A 1 118 ? -2.371 10.477 0.202 1 95.75 118 CYS A CA 1
ATOM 931 C C . CYS A 1 118 ? -3.715 11.148 0.447 1 95.75 118 CYS A C 1
ATOM 933 O O . CYS A 1 118 ? -3.781 12.188 1.099 1 95.75 118 CYS A O 1
ATOM 935 N N . ARG A 1 119 ? -4.746 10.539 -0.001 1 95.75 119 ARG A N 1
ATOM 936 C CA . ARG A 1 119 ? -6.082 11.109 0.14 1 95.75 119 ARG A CA 1
ATOM 937 C C . ARG A 1 119 ? -6.508 11.156 1.603 1 95.75 119 ARG A C 1
ATOM 939 O O . ARG A 1 119 ? -7.047 12.156 2.07 1 95.75 119 ARG A O 1
ATOM 946 N N . VAL A 1 120 ? -6.227 10.047 2.264 1 96.56 120 VAL A N 1
ATOM 947 C CA . VAL A 1 120 ? -6.602 9.961 3.672 1 96.56 120 VAL A CA 1
ATOM 948 C C . VAL A 1 120 ? -5.812 10.992 4.48 1 96.56 120 VAL A C 1
ATOM 950 O O . VAL A 1 120 ? -6.379 11.68 5.332 1 96.56 120 VAL A O 1
ATOM 953 N N . TRP A 1 121 ? -4.555 11.125 4.191 1 96.5 121 TRP A N 1
ATOM 954 C CA . TRP A 1 121 ? -3.707 12.086 4.891 1 96.5 121 TRP A CA 1
ATOM 955 C C . TRP A 1 121 ? -4.148 13.516 4.598 1 96.5 121 TRP A C 1
ATOM 957 O O . TRP A 1 121 ? -4.242 14.336 5.508 1 96.5 121 TRP A O 1
ATOM 967 N N . ARG A 1 122 ? -4.445 13.75 3.316 1 96.31 122 ARG A N 1
ATOM 968 C CA . ARG A 1 122 ? -4.922 15.07 2.91 1 96.31 122 ARG A CA 1
ATOM 969 C C . ARG A 1 122 ? -6.199 15.445 3.654 1 96.31 122 ARG A C 1
ATOM 971 O O . ARG A 1 122 ? -6.367 16.594 4.074 1 96.31 122 ARG A O 1
ATOM 978 N N . GLU A 1 123 ? -7.043 14.516 3.771 1 96.31 123 GLU A N 1
ATOM 979 C CA . GLU A 1 123 ? -8.305 14.742 4.465 1 96.31 123 GLU A CA 1
ATOM 980 C C . GLU A 1 123 ? -8.07 15.086 5.934 1 96.31 123 GLU A C 1
ATOM 982 O O . GLU A 1 123 ? -8.703 16 6.473 1 96.31 123 GLU A O 1
ATOM 987 N N . GLU A 1 124 ? -7.168 14.352 6.523 1 95.88 124 GLU A N 1
ATOM 988 C CA . GLU A 1 124 ? -6.855 14.625 7.922 1 95.88 124 GLU A CA 1
ATOM 989 C C . GLU A 1 124 ? -6.234 16 8.094 1 95.88 124 GLU A C 1
ATOM 991 O O . GLU A 1 124 ? -6.602 16.75 9 1 95.88 124 GLU A O 1
ATOM 996 N N . LEU A 1 125 ? -5.336 16.344 7.223 1 95.56 125 LEU A N 1
ATOM 997 C CA . LEU A 1 125 ? -4.715 17.672 7.27 1 95.56 125 LEU A CA 1
ATOM 998 C C . LEU A 1 125 ? -5.762 18.766 7.109 1 95.56 125 LEU A C 1
ATOM 1000 O O . LEU A 1 125 ? -5.723 19.781 7.82 1 95.56 125 LEU A O 1
ATOM 1004 N N . SER A 1 126 ? -6.695 18.562 6.207 1 96.12 126 SER A N 1
ATOM 1005 C CA . SER A 1 126 ? -7.754 19.531 5.969 1 96.12 126 SER A CA 1
ATOM 1006 C C . SER A 1 126 ? -8.641 19.703 7.195 1 96.12 126 SER A C 1
ATOM 1008 O O . SER A 1 126 ? -9.016 20.828 7.551 1 96.12 126 SER A O 1
ATOM 1010 N N . ARG A 1 127 ? -8.914 18.578 7.797 1 95.31 127 ARG A N 1
ATOM 1011 C CA . ARG A 1 127 ? -9.719 18.625 9.016 1 95.31 127 ARG A CA 1
ATOM 1012 C C . ARG A 1 127 ? -9 19.391 10.117 1 95.31 127 ARG A C 1
ATOM 1014 O O . ARG A 1 127 ? -9.602 20.234 10.781 1 95.31 127 ARG A O 1
ATOM 1021 N N . GLN A 1 128 ? -7.746 19.094 10.258 1 95 128 GLN A N 1
ATOM 1022 C CA . GLN A 1 128 ? -6.941 19.75 11.281 1 95 128 GLN A CA 1
ATOM 1023 C C . GLN A 1 128 ? -6.797 21.234 10.984 1 95 128 GLN A C 1
ATOM 1025 O O . GLN A 1 128 ? -6.906 22.078 11.891 1 95 128 GLN A O 1
ATOM 1030 N N . ALA A 1 129 ? -6.582 21.578 9.734 1 96.12 129 ALA A N 1
ATOM 1031 C CA . ALA A 1 129 ? -6.441 22.984 9.344 1 96.12 129 ALA A CA 1
ATOM 1032 C C . ALA A 1 129 ? -7.719 23.766 9.641 1 96.12 129 ALA A C 1
ATOM 1034 O O . ALA A 1 129 ? -7.664 24.891 10.133 1 96.12 129 ALA A O 1
ATOM 1035 N N . LYS A 1 130 ? -8.805 23.188 9.367 1 95.75 130 LYS A N 1
ATOM 1036 C CA . LYS A 1 130 ? -10.086 23.828 9.625 1 95.75 130 LYS A CA 1
ATOM 1037 C C . LYS A 1 130 ? -10.297 24.047 11.125 1 95.75 130 LYS A C 1
ATOM 1039 O O . LYS A 1 130 ? -10.75 25.109 11.547 1 95.75 130 LYS A O 1
ATOM 1044 N N . ARG A 1 131 ? -9.938 23.078 11.875 1 94.44 131 ARG A N 1
ATOM 1045 C CA . ARG A 1 131 ? -10.07 23.172 13.328 1 94.44 131 ARG A CA 1
ATOM 1046 C C . ARG A 1 131 ? -9.164 24.25 13.891 1 94.44 131 ARG A C 1
ATOM 1048 O O . ARG A 1 131 ? -9.578 25.047 14.742 1 94.44 131 ARG A O 1
ATOM 1055 N N . GLN A 1 132 ? -7.98 24.266 13.359 1 94.56 132 GLN A N 1
ATOM 1056 C CA . GLN A 1 132 ? -7.027 25.281 13.82 1 94.56 132 GLN A CA 1
ATOM 1057 C C . GLN A 1 132 ? -7.48 26.688 13.422 1 94.56 132 GLN A C 1
ATOM 1059 O O . GLN A 1 132 ? -7.375 27.625 14.219 1 94.56 132 GLN A O 1
ATOM 1064 N N . LYS A 1 133 ? -8 26.844 12.258 1 96.56 133 LYS A N 1
ATOM 1065 C CA . LYS A 1 133 ? -8.508 28.141 11.797 1 96.56 133 LYS A CA 1
ATOM 1066 C C . LYS A 1 133 ? -9.672 28.609 12.664 1 96.56 133 LYS A C 1
ATOM 1068 O O . LYS A 1 133 ? -9.75 29.781 13.031 1 96.56 133 LYS A O 1
ATOM 1073 N N . GLN A 1 134 ? -10.484 27.641 13 1 96.44 134 GLN A N 1
ATOM 1074 C CA . GLN A 1 134 ? -11.617 27.984 13.852 1 96.44 134 GLN A CA 1
ATOM 1075 C C . GLN A 1 134 ? -11.164 28.406 15.242 1 96.44 134 GLN A C 1
ATOM 1077 O O . GLN A 1 134 ? -11.648 29.422 15.773 1 96.44 134 GLN A O 1
ATOM 1082 N N . ARG A 1 135 ? -10.219 27.719 15.789 1 96.5 135 ARG A N 1
ATOM 1083 C CA . ARG A 1 135 ? -9.672 28.078 17.094 1 96.5 135 ARG A CA 1
ATOM 1084 C C . ARG A 1 135 ? -8.977 29.422 17.047 1 96.5 135 ARG A C 1
ATOM 1086 O O . ARG A 1 135 ? -9.094 30.219 17.984 1 96.5 135 ARG A O 1
ATOM 1093 N N . PHE A 1 136 ? -8.234 29.656 15.969 1 97.31 136 PHE A N 1
ATOM 1094 C CA . PHE A 1 136 ? -7.547 30.922 15.789 1 97.31 136 PHE A CA 1
ATOM 1095 C C . PHE A 1 136 ? -8.547 32.062 15.773 1 97.31 136 PHE A C 1
ATOM 1097 O O . PHE A 1 136 ? -8.367 33.062 16.5 1 97.31 136 PHE A O 1
ATOM 1104 N N . LEU A 1 137 ? -9.633 31.938 15.039 1 97.25 137 LEU A N 1
ATOM 1105 C CA . LEU A 1 137 ? -10.633 33 14.922 1 97.25 137 LEU A CA 1
ATOM 1106 C C . LEU A 1 137 ? -11.312 33.25 16.266 1 97.25 137 LEU A C 1
ATOM 1108 O O . LEU A 1 137 ? -11.523 34.406 16.656 1 97.25 137 LEU A O 1
ATOM 1112 N N . GLU A 1 138 ? -11.641 32.219 16.984 1 97.25 138 GLU A N 1
ATOM 1113 C CA . GLU A 1 138 ? -12.258 32.312 18.297 1 97.25 138 GLU A CA 1
ATOM 1114 C C . GLU A 1 138 ? -11.328 33.031 19.281 1 97.25 138 GLU A C 1
ATOM 1116 O O . GLU A 1 138 ? -11.75 33.938 20 1 97.25 138 GLU A O 1
ATOM 1121 N N . LYS A 1 139 ? -10.102 32.688 19.266 1 97.75 139 LYS A N 1
ATOM 1122 C CA . LYS A 1 139 ? -9.141 33.25 20.219 1 97.75 139 LYS A CA 1
ATOM 1123 C C . LYS A 1 139 ? -8.742 34.656 19.812 1 97.75 139 LYS A C 1
ATOM 1125 O O . LYS A 1 139 ? -8.414 35.469 20.672 1 97.75 139 LYS A O 1
ATOM 1130 N N . GLU A 1 140 ? -8.719 34.844 18.484 1 96.44 140 GLU A N 1
ATOM 1131 C CA . GLU A 1 140 ? -8.445 36.219 18.016 1 96.44 140 GLU A CA 1
ATOM 1132 C C . GLU A 1 140 ? -9.539 37.188 18.453 1 96.44 140 GLU A C 1
ATOM 1134 O O . GLU A 1 140 ? -9.242 38.281 18.906 1 96.44 140 GLU A O 1
ATOM 1139 N N . GLU A 1 141 ? -10.773 36.75 18.375 1 95.75 141 GLU A N 1
ATOM 1140 C CA . GLU A 1 141 ? -11.891 37.562 18.812 1 95.75 141 GLU A CA 1
ATOM 1141 C C . GLU A 1 141 ? -11.828 37.812 20.328 1 95.75 141 GLU A C 1
ATOM 1143 O O . GLU A 1 141 ? -12.055 38.938 20.781 1 95.75 141 GLU A O 1
ATOM 1148 N N . ARG A 1 142 ? -11.484 36.781 21.031 1 96.44 142 ARG A N 1
ATOM 1149 C CA . ARG A 1 142 ? -11.344 36.938 22.469 1 96.44 142 ARG A CA 1
ATOM 1150 C C . ARG A 1 142 ? -10.203 37.906 22.812 1 96.44 142 ARG A C 1
ATOM 1152 O O . ARG A 1 142 ? -10.328 38.719 23.719 1 96.44 142 ARG A O 1
ATOM 1159 N N . ALA A 1 143 ? -9.102 37.781 22.078 1 96.81 143 ALA A N 1
ATOM 1160 C CA . ALA A 1 143 ? -7.949 38.656 22.312 1 96.81 143 ALA A CA 1
ATOM 1161 C C . ALA A 1 143 ? -8.289 40.094 22.016 1 96.81 143 ALA A C 1
ATOM 1163 O O . ALA A 1 143 ? -7.922 41 22.766 1 96.81 143 ALA A O 1
ATOM 1164 N N . ARG A 1 144 ? -9.016 40.344 20.953 1 95.06 144 ARG A N 1
ATOM 1165 C CA . ARG A 1 144 ? -9.414 41.719 20.578 1 95.06 144 ARG A CA 1
ATOM 1166 C C . ARG A 1 144 ? -10.32 42.344 21.641 1 95.06 144 ARG A C 1
ATOM 1168 O O . ARG A 1 144 ? -10.125 43.5 22.016 1 95.06 144 ARG A O 1
ATOM 1175 N N . THR A 1 145 ? -11.273 41.469 22.156 1 95.31 145 THR A N 1
ATOM 1176 C CA . THR A 1 145 ? -12.195 41.969 23.188 1 95.31 145 THR A CA 1
ATOM 1177 C C . THR A 1 145 ? -11.445 42.25 24.484 1 95.31 145 THR A C 1
ATOM 1179 O O . THR A 1 145 ? -11.711 43.25 25.156 1 95.31 145 THR A O 1
ATOM 1182 N N . ASP A 1 146 ? -10.492 41.438 24.828 1 95.25 146 ASP A N 1
ATOM 1183 C CA . ASP A 1 146 ? -9.68 41.562 26.031 1 95.25 146 ASP A CA 1
ATOM 1184 C C . ASP A 1 146 ? -8.828 42.844 25.969 1 95.25 146 ASP A C 1
ATOM 1186 O O . ASP A 1 146 ? -8.727 43.562 26.953 1 95.25 146 ASP A O 1
ATOM 1190 N N . LEU A 1 147 ? -8.305 43.156 24.828 1 95.38 147 LEU A N 1
ATOM 1191 C CA . LEU A 1 147 ? -7.422 44.281 24.672 1 95.38 147 LEU A CA 1
ATOM 1192 C C . LEU A 1 147 ? -8.219 45.594 24.578 1 95.38 147 LEU A C 1
ATOM 1194 O O . LEU A 1 147 ? -7.754 46.656 25 1 95.38 147 LEU A O 1
ATOM 1198 N N . GLU A 1 148 ? -9.406 45.5 24.016 1 93.25 148 GLU A N 1
ATOM 1199 C CA . GLU A 1 148 ? -10.281 46.656 23.891 1 93.25 148 GLU A CA 1
ATOM 1200 C C . GLU A 1 148 ? -10.719 47.156 25.266 1 93.25 148 GLU A C 1
ATOM 1202 O O . GLU A 1 148 ? -11.016 48.344 25.438 1 93.25 148 GLU A O 1
ATOM 1207 N N . SER A 1 149 ? -10.695 46.281 26.266 1 90.62 149 SER A N 1
ATOM 1208 C CA . SER A 1 149 ? -11.148 46.625 27.609 1 90.62 149 SER A CA 1
ATOM 1209 C C . SER A 1 149 ? -10.039 47.312 28.406 1 90.62 149 SER A C 1
ATOM 1211 O O . SER A 1 149 ? -10.289 47.812 29.5 1 90.62 149 SER A O 1
ATOM 1213 N N . THR A 1 150 ? -8.82 47.344 27.812 1 90.12 150 THR A N 1
ATOM 1214 C CA . THR A 1 150 ? -7.711 48.031 28.5 1 90.12 150 THR A CA 1
ATOM 1215 C C . THR A 1 150 ? -7.672 49.5 28.141 1 90.12 150 THR A C 1
ATOM 1217 O O . THR A 1 150 ? -8.273 49.938 27.141 1 90.12 150 THR A O 1
ATOM 1220 N N . GLU A 1 151 ? -6.91 50.344 28.891 1 87.56 151 GLU A N 1
ATOM 1221 C CA . GLU A 1 151 ? -6.766 51.781 28.656 1 87.56 151 GLU A CA 1
ATOM 1222 C C . GLU A 1 151 ? -6.02 52.062 27.359 1 87.56 151 GLU A C 1
ATOM 1224 O O . GLU A 1 151 ? -6.145 53.156 26.781 1 87.56 151 GLU A O 1
ATOM 1229 N N . GLU A 1 152 ? -5.312 51.125 26.891 1 91.5 152 GLU A N 1
ATOM 1230 C CA . GLU A 1 152 ? -4.5 51.219 25.688 1 91.5 152 GLU A CA 1
ATOM 1231 C C . GLU A 1 152 ? -4.965 50.25 24.609 1 91.5 152 GLU A C 1
ATOM 1233 O O . GLU A 1 152 ? -4.148 49.625 23.938 1 91.5 152 GLU A O 1
ATOM 1238 N N . GLY A 1 153 ? -6.172 50.219 24.422 1 90 153 GLY A N 1
ATOM 1239 C CA . GLY A 1 153 ? -6.781 49.219 23.562 1 90 153 GLY A CA 1
ATOM 1240 C C . GLY A 1 153 ? -6.289 49.281 22.125 1 90 153 GLY A C 1
ATOM 1241 O O . GLY A 1 153 ? -5.805 48.312 21.578 1 90 153 GLY A O 1
ATOM 1242 N N . GLU A 1 154 ? -6.324 50.5 21.531 1 92.25 154 GLU A N 1
ATOM 1243 C CA . GLU A 1 154 ? -6 50.625 20.125 1 92.25 154 GLU A CA 1
ATOM 1244 C C . GLU A 1 154 ? -4.52 50.344 19.859 1 92.25 154 GLU A C 1
ATOM 1246 O O . GLU A 1 154 ? -4.176 49.531 19.016 1 92.25 154 GLU A O 1
ATOM 1251 N N . PRO A 1 155 ? -3.633 51 20.625 1 94.38 155 PRO A N 1
ATOM 1252 C CA . PRO A 1 155 ? -2.221 50.656 20.406 1 94.38 155 PRO A CA 1
ATOM 1253 C C . PRO A 1 155 ? -1.914 49.188 20.688 1 94.38 155 PRO A C 1
ATOM 1255 O O . PRO A 1 155 ? -1.056 48.594 20.016 1 94.38 155 PRO A O 1
ATOM 1258 N N . ALA A 1 156 ? -2.615 48.531 21.656 1 95.19 156 ALA A N 1
ATOM 1259 C CA . ALA A 1 156 ? -2.426 47.125 21.969 1 95.19 156 ALA A CA 1
ATOM 1260 C C . ALA A 1 156 ? -2.854 46.25 20.797 1 95.19 156 ALA A C 1
ATOM 1262 O O . ALA A 1 156 ? -2.15 45.312 20.438 1 95.19 156 ALA A O 1
ATOM 1263 N N . LYS A 1 157 ? -3.938 46.594 20.172 1 94.56 157 LYS A N 1
ATOM 1264 C CA . LYS A 1 157 ? -4.426 45.844 19.016 1 94.56 157 LYS A CA 1
ATOM 1265 C C . LYS A 1 157 ? -3.467 45.969 17.828 1 94.56 157 LYS A C 1
ATOM 1267 O O . LYS A 1 157 ? -3.205 44.969 17.141 1 94.56 157 LYS A O 1
ATOM 1272 N N . LYS A 1 158 ? -2.955 47.094 17.688 1 94.94 158 LYS A N 1
ATOM 1273 C CA . LYS A 1 158 ? -2.01 47.344 16.594 1 94.94 158 LYS A CA 1
ATOM 1274 C C . LYS A 1 158 ? -0.736 46.5 16.797 1 94.94 158 LYS A C 1
ATOM 1276 O O . LYS A 1 158 ? -0.191 45.969 15.836 1 94.94 158 LYS A O 1
ATOM 1281 N N . LEU A 1 159 ? -0.325 46.438 18.047 1 95.5 159 LEU A N 1
ATOM 1282 C CA . LEU A 1 159 ? 0.867 45.656 18.344 1 95.5 159 LEU A CA 1
ATOM 1283 C C . LEU A 1 159 ? 0.61 44.188 18.109 1 95.5 159 LEU A C 1
ATOM 1285 O O . LEU A 1 159 ? 1.468 43.469 17.562 1 95.5 159 LEU A O 1
ATOM 1289 N N . LEU A 1 160 ? -0.527 43.719 18.5 1 96.31 160 LEU A N 1
ATOM 1290 C CA . LEU A 1 160 ? -0.894 42.312 18.281 1 96.31 160 LEU A CA 1
ATOM 1291 C C . LEU A 1 160 ? -0.868 41.969 16.797 1 96.31 160 LEU A C 1
ATOM 1293 O O . LEU A 1 160 ? -0.299 40.938 16.406 1 96.31 160 LEU A O 1
ATOM 1297 N N . GLU A 1 161 ? -1.46 42.781 15.945 1 95.5 161 GLU A N 1
ATOM 1298 C CA . GLU A 1 161 ? -1.479 42.562 14.5 1 95.5 161 GLU A CA 1
ATOM 1299 C C . GLU A 1 161 ? -0.063 42.5 13.938 1 95.5 161 GLU A C 1
ATOM 1301 O O . GLU A 1 161 ? 0.245 41.625 13.117 1 95.5 161 GLU A O 1
ATOM 1306 N N . LYS A 1 162 ? 0.758 43.406 14.445 1 95.56 162 LYS A N 1
ATOM 1307 C CA . LYS A 1 162 ? 2.141 43.438 13.977 1 95.56 162 LYS A CA 1
ATOM 1308 C C . LYS A 1 162 ? 2.877 42.156 14.344 1 95.56 162 LYS A C 1
ATOM 1310 O O . LYS A 1 162 ? 3.609 41.594 13.531 1 95.56 162 LYS A O 1
ATOM 1315 N N . LEU A 1 163 ? 2.645 41.719 15.586 1 94.94 163 LEU A N 1
ATOM 1316 C CA . LEU A 1 163 ? 3.314 40.5 16.047 1 94.94 163 LEU A CA 1
ATOM 1317 C C . LEU A 1 163 ? 2.824 39.281 15.273 1 94.94 163 LEU A C 1
ATOM 1319 O O . LEU A 1 163 ? 3.613 38.406 14.93 1 94.94 163 LEU A O 1
ATOM 1323 N N . LEU A 1 164 ? 1.583 39.281 14.969 1 96.62 164 LEU A N 1
ATOM 1324 C CA . LEU A 1 164 ? 1.009 38.156 14.234 1 96.62 164 LEU A CA 1
ATOM 1325 C C . LEU A 1 164 ? 1.505 38.156 12.797 1 96.62 164 LEU A C 1
ATOM 1327 O O . LEU A 1 164 ? 1.788 37.062 12.242 1 96.62 164 LEU A O 1
ATOM 1331 N N . HIS A 1 165 ? 1.606 39.281 12.188 1 96.06 165 HIS A N 1
ATOM 1332 C CA . HIS A 1 165 ? 2.137 39.375 10.836 1 96.06 165 HIS A CA 1
ATOM 1333 C C . HIS A 1 165 ? 3.59 38.906 10.781 1 96.06 165 HIS A C 1
ATOM 1335 O O . HIS A 1 165 ? 3.975 38.188 9.875 1 96.06 165 HIS A O 1
ATOM 1341 N N . SER A 1 166 ? 4.336 39.312 11.742 1 94.19 166 SER A N 1
ATOM 1342 C CA . SER A 1 166 ? 5.742 38.938 11.805 1 94.19 166 SER A CA 1
ATOM 1343 C C . SER A 1 166 ? 5.891 37.438 12.031 1 94.19 166 SER A C 1
ATOM 1345 O O . SER A 1 166 ? 6.746 36.781 11.422 1 94.19 166 SER A O 1
ATOM 1347 N N . SER A 1 167 ? 5.07 36.938 12.883 1 93.19 167 SER A N 1
ATOM 1348 C CA . SER A 1 167 ? 5.09 35.5 13.164 1 93.19 167 SER A CA 1
ATOM 1349 C C . SER A 1 167 ? 4.738 34.688 11.93 1 93.19 167 SER A C 1
ATOM 1351 O O . SER A 1 167 ? 5.352 33.656 11.664 1 93.19 167 SER A O 1
ATOM 1353 N N . ALA A 1 168 ? 3.783 35.094 11.203 1 94.44 168 ALA A N 1
ATOM 1354 C CA . ALA A 1 168 ? 3.373 34.406 9.977 1 94.44 168 ALA A CA 1
ATOM 1355 C C . ALA A 1 168 ? 4.508 34.406 8.953 1 94.44 168 ALA A C 1
ATOM 1357 O O . ALA A 1 168 ? 4.781 33.375 8.344 1 94.44 168 ALA A O 1
ATOM 1358 N N . ARG A 1 169 ? 5.121 35.5 8.805 1 93.94 169 ARG A N 1
ATOM 1359 C CA . ARG A 1 169 ? 6.223 35.594 7.852 1 93.94 169 ARG A CA 1
ATOM 1360 C C . ARG A 1 169 ? 7.383 34.688 8.258 1 93.94 169 ARG A C 1
ATOM 1362 O O . ARG A 1 169 ? 7.992 34.062 7.402 1 93.94 169 ARG A O 1
ATOM 1369 N N . LYS A 1 170 ? 7.633 34.656 9.461 1 93.44 170 LYS A N 1
ATOM 1370 C CA . LYS A 1 170 ? 8.703 33.812 9.969 1 93.44 170 LYS A CA 1
ATOM 1371 C C . LYS A 1 170 ? 8.414 32.344 9.68 1 93.44 170 LYS A C 1
ATOM 1373 O O . LYS A 1 170 ? 9.305 31.594 9.281 1 93.44 170 LYS A O 1
ATOM 1378 N N . GLU A 1 171 ? 7.16 31.969 9.867 1 93.12 171 GLU A N 1
ATOM 1379 C CA . GLU A 1 171 ? 6.773 30.594 9.633 1 93.12 171 GLU A CA 1
ATOM 1380 C C . GLU A 1 171 ? 6.844 30.234 8.148 1 93.12 171 GLU A C 1
ATOM 1382 O O . GLU A 1 171 ? 7.293 29.156 7.773 1 93.12 171 GLU A O 1
ATOM 1387 N N . GLU A 1 172 ? 6.465 31.109 7.312 1 92.19 172 GLU A N 1
ATOM 1388 C CA . GLU A 1 172 ? 6.551 30.906 5.871 1 92.19 172 GLU A CA 1
ATOM 1389 C C . GLU A 1 172 ? 8 30.75 5.422 1 92.19 172 GLU A C 1
ATOM 1391 O O . GLU A 1 172 ? 8.312 29.859 4.621 1 92.19 172 GLU A O 1
ATOM 1396 N N . ASP A 1 173 ? 8.812 31.578 5.977 1 91.12 173 ASP A N 1
ATOM 1397 C CA . ASP A 1 173 ? 10.234 31.516 5.645 1 91.12 173 ASP A CA 1
ATOM 1398 C C . ASP A 1 173 ? 10.852 30.188 6.102 1 91.12 173 ASP A C 1
ATOM 1400 O O . ASP A 1 173 ? 11.656 29.594 5.387 1 91.12 173 ASP A O 1
ATOM 1404 N N . ARG A 1 174 ? 10.453 29.766 7.184 1 91.38 174 ARG A N 1
ATOM 1405 C CA . ARG A 1 174 ? 10.945 28.5 7.711 1 91.38 174 ARG A CA 1
ATOM 1406 C C . ARG A 1 174 ? 10.578 27.344 6.781 1 91.38 174 ARG A C 1
ATOM 1408 O O . ARG A 1 174 ? 11.414 26.484 6.504 1 91.38 174 ARG A O 1
ATOM 1415 N N . LEU A 1 175 ? 9.359 27.328 6.305 1 88.75 175 LEU A N 1
ATOM 1416 C CA . LEU A 1 175 ? 8.867 26.266 5.449 1 88.75 175 LEU A CA 1
ATOM 1417 C C . LEU A 1 175 ? 9.539 26.297 4.078 1 88.75 175 LEU A C 1
ATOM 1419 O O . LEU A 1 175 ? 9.812 25.266 3.486 1 88.75 175 LEU A O 1
ATOM 1423 N N . ARG A 1 176 ? 9.891 27.453 3.627 1 86.69 176 ARG A N 1
ATOM 1424 C CA . ARG A 1 176 ? 10.562 27.609 2.342 1 86.69 176 ARG A CA 1
ATOM 1425 C C . ARG A 1 176 ? 11.984 27.062 2.398 1 86.69 176 ARG A C 1
ATOM 1427 O O . ARG A 1 176 ? 12.453 26.422 1.456 1 86.69 176 ARG A O 1
ATOM 1434 N N . HIS A 1 177 ? 12.586 27.234 3.414 1 81.88 177 HIS A N 1
ATOM 1435 C CA . HIS A 1 177 ? 13.961 26.781 3.582 1 81.88 177 HIS A CA 1
ATOM 1436 C C . HIS A 1 177 ? 14.023 25.266 3.734 1 81.88 177 HIS A C 1
ATOM 1438 O O . HIS A 1 177 ? 14.992 24.625 3.293 1 81.88 177 HIS A O 1
ATOM 1444 N N . LYS A 1 178 ? 13.023 24.703 4.297 1 71.12 178 LYS A N 1
ATOM 1445 C CA . LYS A 1 178 ? 12.977 23.25 4.469 1 71.12 178 LYS A CA 1
ATOM 1446 C C . LYS A 1 178 ? 12.797 22.547 3.129 1 71.12 178 LYS A C 1
ATOM 1448 O O . LYS A 1 178 ? 13.297 21.438 2.932 1 71.12 178 LYS A O 1
ATOM 1453 N N . LYS A 1 179 ? 12.164 23.141 2.27 1 66.81 179 LYS A N 1
ATOM 1454 C CA . LYS A 1 179 ? 11.906 22.547 0.958 1 66.81 179 LYS A CA 1
ATOM 1455 C C . LYS A 1 179 ? 13.125 22.672 0.048 1 66.81 179 LYS A C 1
ATOM 1457 O O . LYS A 1 179 ? 13.25 21.922 -0.925 1 66.81 179 LYS A O 1
ATOM 1462 N N . ALA A 1 180 ? 14.047 23.422 0.375 1 60.5 180 ALA A N 1
ATOM 1463 C CA . ALA A 1 180 ? 15.211 23.609 -0.488 1 60.5 180 ALA A CA 1
ATOM 1464 C C . ALA A 1 180 ? 16.172 22.422 -0.369 1 60.5 180 ALA A C 1
ATOM 1466 O O . ALA A 1 180 ? 16.453 21.953 0.736 1 60.5 180 ALA A O 1
ATOM 1467 N N . PRO A 1 181 ? 16.328 21.75 -1.568 1 54.78 181 PRO A N 1
ATOM 1468 C CA . PRO A 1 181 ? 17.25 20.609 -1.523 1 54.78 181 PRO A CA 1
ATOM 1469 C C . PRO A 1 181 ? 18.547 20.938 -0.792 1 54.78 181 PRO A C 1
ATOM 1471 O O . PRO A 1 181 ? 19.016 22.078 -0.842 1 54.78 181 PRO A O 1
ATOM 1474 N N . ARG A 1 182 ? 18.672 20.281 0.387 1 53.06 182 ARG A N 1
ATOM 1475 C CA . ARG A 1 182 ? 19.969 20.469 1.024 1 53.06 182 ARG A CA 1
ATOM 1476 C C . ARG A 1 182 ? 21.094 20.422 -0.004 1 53.06 182 ARG A C 1
ATOM 1478 O O . ARG A 1 182 ? 21.141 19.531 -0.851 1 53.06 182 ARG A O 1
ATOM 1485 N N . LYS A 1 183 ? 21.547 21.594 -0.096 1 51.59 183 LYS A N 1
ATOM 1486 C CA . LYS A 1 183 ? 22.75 21.609 -0.937 1 51.59 183 LYS A CA 1
ATOM 1487 C C . LYS A 1 183 ? 23.672 20.453 -0.604 1 51.59 183 LYS A C 1
ATOM 1489 O O . LYS A 1 183 ? 23.859 20.109 0.567 1 51.59 183 LYS A O 1
ATOM 1494 N N . HIS A 1 184 ? 23.625 19.5 -1.409 1 48.25 184 HIS A N 1
ATOM 1495 C CA . HIS A 1 184 ? 24.672 18.516 -1.224 1 48.25 184 HIS A CA 1
ATOM 1496 C C . HIS A 1 184 ? 26 19.172 -0.853 1 48.25 184 HIS A C 1
ATOM 1498 O O . HIS A 1 184 ? 26.469 20.062 -1.558 1 48.25 184 HIS A O 1
ATOM 1504 N N . PRO A 1 185 ? 26.266 19.109 0.464 1 47.75 185 PRO A N 1
ATOM 1505 C CA . PRO A 1 185 ? 27.547 19.734 0.821 1 47.75 185 PRO A CA 1
ATOM 1506 C C . PRO A 1 185 ? 28.656 19.422 -0.179 1 47.75 185 PRO A C 1
ATOM 1508 O O . PRO A 1 185 ? 29.594 20.203 -0.321 1 47.75 185 PRO A O 1
ATOM 1511 N N . TYR A 1 186 ? 28.672 18.188 -0.504 1 51.12 186 TYR A N 1
ATOM 1512 C CA . TYR A 1 186 ? 29.938 17.781 -1.102 1 51.12 186 TYR A CA 1
ATOM 1513 C C . TYR A 1 186 ? 30.109 18.391 -2.488 1 51.12 186 TYR A C 1
ATOM 1515 O O . TYR A 1 186 ? 31.016 18.031 -3.227 1 51.12 186 TYR A O 1
ATOM 1523 N N . ARG A 1 187 ? 29.031 19.062 -2.889 1 45.12 187 ARG A N 1
ATOM 1524 C CA . ARG A 1 187 ? 29.406 19.516 -4.227 1 45.12 187 ARG A CA 1
ATOM 1525 C C . ARG A 1 187 ? 30.375 20.688 -4.164 1 45.12 187 ARG A C 1
ATOM 1527 O O . ARG A 1 187 ? 29.969 21.844 -4.148 1 45.12 187 ARG A O 1
ATOM 1534 N N . ARG A 1 188 ? 31.172 20.75 -3.115 1 32.59 188 ARG A N 1
ATOM 1535 C CA . ARG A 1 188 ? 32.281 21.625 -3.424 1 32.59 188 ARG A CA 1
ATOM 1536 C C . ARG A 1 188 ? 33.219 21 -4.449 1 32.59 188 ARG A C 1
ATOM 1538 O O . ARG A 1 188 ? 33.5 19.797 -4.391 1 32.59 188 ARG A O 1
ATOM 1545 N N . MET B 1 1 ? 26.422 -49.031 63.812 1 29.3 1 MET B N 1
ATOM 1546 C CA . MET B 1 1 ? 26.672 -49.969 62.688 1 29.3 1 MET B CA 1
ATOM 1547 C C . MET B 1 1 ? 25.391 -50.688 62.312 1 29.3 1 MET B C 1
ATOM 1549 O O . MET B 1 1 ? 25.047 -51.719 62.875 1 29.3 1 MET B O 1
ATOM 1553 N N . ASP B 1 2 ? 24.328 -49.844 61.969 1 31.2 2 ASP B N 1
ATOM 1554 C CA . ASP B 1 2 ? 22.984 -50.375 61.906 1 31.2 2 ASP B CA 1
ATOM 1555 C C . ASP B 1 2 ? 22.891 -51.531 60.906 1 31.2 2 ASP B C 1
ATOM 1557 O O . ASP B 1 2 ? 23.5 -51.469 59.844 1 31.2 2 ASP B O 1
ATOM 1561 N N . LEU B 1 3 ? 22.5 -52.75 61.281 1 32.44 3 LEU B N 1
ATOM 1562 C CA . LEU B 1 3 ? 22.453 -54.125 60.781 1 32.44 3 LEU B CA 1
ATOM 1563 C C . LEU B 1 3 ? 21.5 -54.219 59.594 1 32.44 3 LEU B C 1
ATOM 1565 O O . LEU B 1 3 ? 20.297 -54.031 59.75 1 32.44 3 LEU B O 1
ATOM 1569 N N . ILE B 1 4 ? 21.922 -53.719 58.344 1 38 4 ILE B N 1
ATOM 1570 C CA . ILE B 1 4 ? 21.078 -53.5 57.188 1 38 4 ILE B CA 1
ATOM 1571 C C . ILE B 1 4 ? 20.484 -54.812 56.719 1 38 4 ILE B C 1
ATOM 1573 O O . ILE B 1 4 ? 21.188 -55.844 56.656 1 38 4 ILE B O 1
ATOM 1577 N N . PRO B 1 5 ? 19.156 -54.969 56.75 1 37.88 5 PRO B N 1
ATOM 1578 C CA . PRO B 1 5 ? 18.453 -56.25 56.656 1 37.88 5 PRO B CA 1
ATOM 1579 C C . PRO B 1 5 ? 18.781 -57 55.344 1 37.88 5 PRO B C 1
ATOM 1581 O O . PRO B 1 5 ? 19.156 -56.3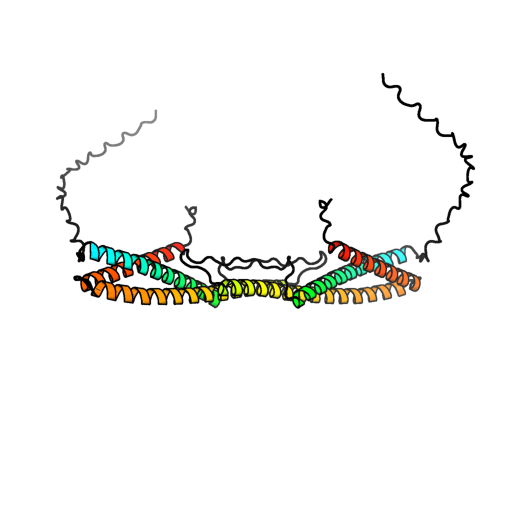75 54.344 1 37.88 5 PRO B O 1
ATOM 1584 N N . GLU B 1 6 ? 19.125 -58.312 55.375 1 32.84 6 GLU B N 1
ATOM 1585 C CA . GLU B 1 6 ? 19.609 -59.281 54.375 1 32.84 6 GLU B CA 1
ATOM 1586 C C . GLU B 1 6 ? 18.562 -59.531 53.312 1 32.84 6 GLU B C 1
ATOM 1588 O O . GLU B 1 6 ? 17.469 -60 53.594 1 32.84 6 GLU B O 1
ATOM 1593 N N . ILE B 1 7 ? 18.375 -58.688 52.281 1 35.41 7 ILE B N 1
ATOM 1594 C CA . ILE B 1 7 ? 17.297 -58.75 51.312 1 35.41 7 ILE B CA 1
ATOM 1595 C C . ILE B 1 7 ? 17.312 -60.094 50.594 1 35.41 7 ILE B C 1
ATOM 1597 O O . ILE B 1 7 ? 18.375 -60.562 50.156 1 35.41 7 ILE B O 1
ATOM 1601 N N . PRO B 1 8 ? 16.266 -60.875 50.75 1 34.5 8 PRO B N 1
ATOM 1602 C CA . PRO B 1 8 ? 16.281 -62.281 50.344 1 34.5 8 PRO B CA 1
ATOM 1603 C C . PRO B 1 8 ? 16.578 -62.469 48.875 1 34.5 8 PRO B C 1
ATOM 1605 O O . PRO B 1 8 ? 16.375 -61.531 48.062 1 34.5 8 PRO B O 1
ATOM 1608 N N . ALA B 1 9 ? 17.469 -63.469 48.438 1 31.3 9 ALA B N 1
ATOM 1609 C CA . ALA B 1 9 ? 18.109 -63.812 47.156 1 31.3 9 ALA B CA 1
ATOM 1610 C C . ALA B 1 9 ? 17.078 -64.312 46.125 1 31.3 9 ALA B C 1
ATOM 1612 O O . ALA B 1 9 ? 16.234 -65.125 46.438 1 31.3 9 ALA B O 1
ATOM 1613 N N . SER B 1 10 ? 16.531 -63.375 45.25 1 32.09 10 SER B N 1
ATOM 1614 C CA . SER B 1 10 ? 15.43 -63.656 44.312 1 32.09 10 SER B CA 1
ATOM 1615 C C . SER B 1 10 ? 15.68 -64.938 43.5 1 32.09 10 SER B C 1
ATOM 1617 O O . SER B 1 10 ? 16.828 -65.188 43.156 1 32.09 10 SER B O 1
ATOM 1619 N N . PRO B 1 11 ? 14.688 -65.875 43.469 1 38.81 11 PRO B N 1
ATOM 1620 C CA . PRO B 1 11 ? 14.805 -67.188 42.875 1 38.81 11 PRO B CA 1
ATOM 1621 C C . PRO B 1 11 ? 15.25 -67.125 41.406 1 38.81 11 PRO B C 1
ATOM 1623 O O . PRO B 1 11 ? 15.023 -66.125 40.719 1 38.81 11 PRO B O 1
ATOM 1626 N N . THR B 1 12 ? 16.359 -67.812 40.969 1 32.72 12 THR B N 1
ATOM 1627 C CA . THR B 1 12 ? 17.031 -68 39.688 1 32.72 12 THR B CA 1
ATOM 1628 C C . THR B 1 12 ? 16.125 -68.688 38.688 1 32.72 12 THR B C 1
ATOM 1630 O O . THR B 1 12 ? 15.797 -69.875 38.844 1 32.72 12 THR B O 1
ATOM 1633 N N . ASN B 1 13 ? 14.984 -68.062 38.219 1 30.81 13 ASN B N 1
ATOM 1634 C CA . ASN B 1 13 ? 14.094 -68.75 37.281 1 30.81 13 ASN B CA 1
ATOM 1635 C C . ASN B 1 13 ? 14.852 -69.25 36.094 1 30.81 13 ASN B C 1
ATOM 1637 O O . ASN B 1 13 ? 15.562 -68.5 35.406 1 30.81 13 ASN B O 1
ATOM 1641 N N . SER B 1 14 ? 15.148 -70.5 36 1 32.66 14 SER B N 1
ATOM 1642 C CA . SER B 1 14 ? 15.789 -71.312 34.969 1 32.66 14 SER B CA 1
ATOM 1643 C C . SER B 1 14 ? 15.047 -71.188 33.625 1 32.66 14 SER B C 1
ATOM 1645 O O . SER B 1 14 ? 13.945 -71.688 33.469 1 32.66 14 SER B O 1
ATOM 1647 N N . THR B 1 15 ? 14.922 -70 33.062 1 32.59 15 THR B N 1
ATOM 1648 C CA . THR B 1 15 ? 14.195 -69.875 31.812 1 32.59 15 THR B CA 1
ATOM 1649 C C . THR B 1 15 ? 14.812 -70.75 30.734 1 32.59 15 THR B C 1
ATOM 1651 O O . THR B 1 15 ? 15.984 -70.562 30.391 1 32.59 15 THR B O 1
ATOM 1654 N N . ASP B 1 16 ? 14.375 -72 30.625 1 32.44 16 ASP B N 1
ATOM 1655 C CA . ASP B 1 16 ? 14.656 -72.938 29.547 1 32.44 16 ASP B CA 1
ATOM 1656 C C . ASP B 1 16 ? 14.508 -72.312 28.188 1 32.44 16 ASP B C 1
ATOM 1658 O O . ASP B 1 16 ? 13.445 -71.75 27.859 1 32.44 16 ASP B O 1
ATOM 1662 N N . SER B 1 17 ? 15.523 -71.688 27.609 1 33.19 17 SER B N 1
ATOM 1663 C CA . SER B 1 17 ? 15.664 -71 26.359 1 33.19 17 SER B CA 1
ATOM 1664 C C . SER B 1 17 ? 15.328 -71.875 25.156 1 33.19 17 SER B C 1
ATOM 1666 O O . SER B 1 17 ? 16.156 -72.688 24.719 1 33.19 17 SER B O 1
ATOM 1668 N N . GLU B 1 18 ? 14.086 -72.5 25.219 1 33.62 18 GLU B N 1
ATOM 1669 C CA . GLU B 1 18 ? 13.797 -73.188 23.984 1 33.62 18 GLU B CA 1
ATOM 1670 C C . GLU B 1 18 ? 14.117 -72.375 22.766 1 33.62 18 GLU B C 1
ATOM 1672 O O . GLU B 1 18 ? 13.688 -71.188 22.672 1 33.62 18 GLU B O 1
ATOM 1677 N N . GLU B 1 19 ? 15.266 -72.625 22.141 1 32.19 19 GLU B N 1
ATOM 1678 C CA . GLU B 1 19 ? 15.719 -72.062 20.859 1 32.19 19 GLU B CA 1
ATOM 1679 C C . GLU B 1 19 ? 14.602 -72.062 19.828 1 32.19 19 GLU B C 1
ATOM 1681 O O . GLU B 1 19 ? 14.125 -73.188 19.438 1 32.19 19 GLU B O 1
ATOM 1686 N N . GLU B 1 20 ? 13.602 -71.25 19.984 1 36.47 20 GLU B N 1
ATOM 1687 C CA . GLU B 1 20 ? 12.609 -71.125 18.922 1 36.47 20 GLU B CA 1
ATOM 1688 C C . GLU B 1 20 ? 13.266 -71.125 17.547 1 36.47 20 GLU B C 1
ATOM 1690 O O . GLU B 1 20 ? 14.086 -70.25 17.281 1 36.47 20 GLU B O 1
ATOM 1695 N N . LYS B 1 21 ? 13.422 -72.25 16.875 1 40.25 21 LYS B N 1
ATOM 1696 C CA . LYS B 1 21 ? 13.766 -72.438 15.461 1 40.25 21 LYS B CA 1
ATOM 1697 C C . LYS B 1 21 ? 13.047 -71.438 14.594 1 40.25 21 LYS B C 1
ATOM 1699 O O . LYS B 1 21 ? 11.82 -71.438 14.469 1 40.25 21 LYS B O 1
ATOM 1704 N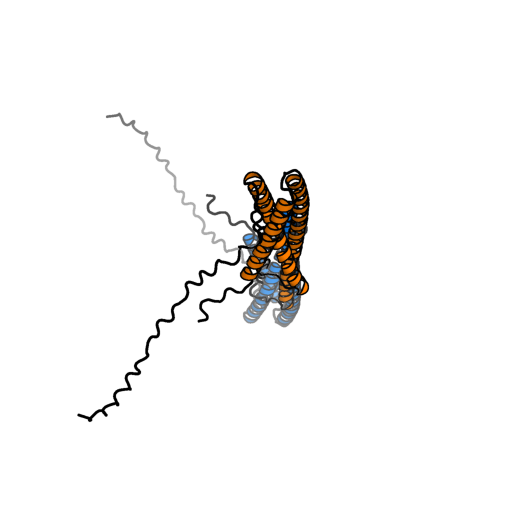 N . ILE B 1 22 ? 13.461 -70.188 14.664 1 35.81 22 ILE B N 1
ATOM 1705 C CA . ILE B 1 22 ? 13.016 -69.125 13.727 1 35.81 22 ILE B CA 1
ATOM 1706 C C . ILE B 1 22 ? 13.055 -69.688 12.305 1 35.81 22 ILE B C 1
ATOM 1708 O O . ILE B 1 22 ? 14.125 -70.062 11.789 1 35.81 22 ILE B O 1
ATOM 1712 N N . THR B 1 23 ? 12.141 -70.562 11.953 1 33.28 23 THR B N 1
ATOM 1713 C CA . THR B 1 23 ? 12.078 -70.938 10.547 1 33.28 23 THR B CA 1
ATOM 1714 C C . THR B 1 23 ? 12.359 -69.75 9.656 1 33.28 23 THR B C 1
ATOM 1716 O O . THR B 1 23 ? 11.875 -68.625 9.922 1 33.28 23 THR B O 1
ATOM 1719 N N . CYS B 1 24 ? 13.531 -69.625 9.008 1 37.47 24 CYS B N 1
ATOM 1720 C CA . CYS B 1 24 ? 13.938 -68.625 8 1 37.47 24 CYS B CA 1
ATOM 1721 C C . CYS B 1 24 ? 12.781 -68.312 7.074 1 37.47 24 CYS B C 1
ATOM 1723 O O . CYS B 1 24 ? 12.5 -69.062 6.129 1 37.47 24 CYS B O 1
ATOM 1725 N N . GLY B 1 25 ? 11.531 -68.25 7.535 1 38.12 25 GLY B N 1
ATOM 1726 C CA . GLY B 1 25 ? 10.492 -67.812 6.625 1 38.12 25 GLY B CA 1
ATOM 1727 C C . GLY B 1 25 ? 10.906 -66.625 5.766 1 38.12 25 GLY B C 1
ATOM 1728 O O . GLY B 1 25 ? 10.953 -65.5 6.238 1 38.12 25 GLY B O 1
ATOM 1729 N N . GLN B 1 26 ? 12.023 -66.75 5.023 1 37.09 26 GLN B N 1
ATOM 1730 C CA . GLN B 1 26 ? 12.336 -65.75 4.004 1 37.09 26 GLN B CA 1
ATOM 1731 C C . GLN B 1 26 ? 11.055 -65.188 3.398 1 37.09 26 GLN B C 1
ATOM 1733 O O . GLN B 1 26 ? 10.289 -65.938 2.752 1 37.09 26 GLN B O 1
ATOM 1738 N N . ARG B 1 27 ? 10.25 -64.5 4.145 1 40.47 27 ARG B N 1
ATOM 1739 C CA . ARG B 1 27 ? 9.141 -63.844 3.486 1 40.47 27 ARG B CA 1
ATOM 1740 C C . ARG B 1 27 ? 9.562 -63.281 2.131 1 40.47 27 ARG B C 1
ATOM 1742 O O . ARG B 1 27 ? 10.469 -62.438 2.049 1 40.47 27 ARG B O 1
ATOM 1749 N N . THR B 1 28 ? 9.664 -64.125 1.101 1 40.97 28 THR B N 1
ATOM 1750 C CA . THR B 1 28 ? 9.773 -63.562 -0.24 1 40.97 28 THR B CA 1
ATOM 1751 C C . THR B 1 28 ? 8.953 -62.281 -0.354 1 40.97 28 THR B C 1
ATOM 1753 O O . THR B 1 28 ? 7.777 -62.25 0.012 1 40.97 28 THR B O 1
ATOM 1756 N N . PRO B 1 29 ? 9.578 -61.125 -0.23 1 46.47 29 PRO B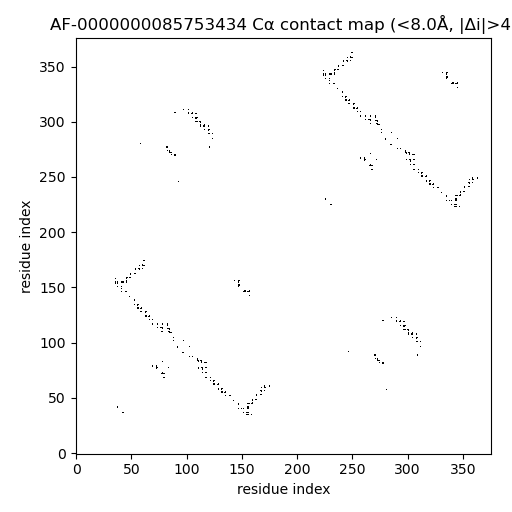 N 1
ATOM 1757 C CA . PRO B 1 29 ? 8.766 -59.938 -0.337 1 46.47 29 PRO B CA 1
ATOM 1758 C C . PRO B 1 29 ? 7.605 -60.062 -1.319 1 46.47 29 PRO B C 1
ATOM 1760 O O . PRO B 1 29 ? 7.672 -60.875 -2.24 1 46.47 29 PRO B O 1
ATOM 1763 N N . PRO B 1 30 ? 6.363 -59.938 -0.872 1 46.09 30 PRO B N 1
ATOM 1764 C CA . PRO B 1 30 ? 5.293 -60.062 -1.863 1 46.09 30 PRO B CA 1
ATOM 1765 C C . PRO B 1 30 ? 5.73 -59.656 -3.264 1 46.09 30 PRO B C 1
ATOM 1767 O O . PRO B 1 30 ? 6.641 -58.812 -3.408 1 46.09 30 PRO B O 1
ATOM 1770 N N . PRO B 1 31 ? 5.602 -60.594 -4.242 1 45.34 31 PRO B N 1
ATOM 1771 C CA . PRO B 1 31 ? 5.98 -60.156 -5.582 1 45.34 31 PRO B CA 1
ATOM 1772 C C . PRO B 1 31 ? 5.738 -58.656 -5.781 1 45.34 31 PRO B C 1
ATOM 1774 O O . PRO B 1 31 ? 4.797 -58.094 -5.219 1 45.34 31 PRO B O 1
ATOM 1777 N N . ARG B 1 32 ? 6.734 -57.844 -5.727 1 46.72 32 ARG B N 1
ATOM 1778 C CA . ARG B 1 32 ? 6.562 -56.438 -6.062 1 46.72 32 ARG B CA 1
ATOM 1779 C C . ARG B 1 32 ? 5.406 -56.25 -7.035 1 46.72 32 ARG B C 1
ATOM 1781 O O . ARG B 1 32 ? 5.203 -57.062 -7.938 1 46.72 32 ARG B O 1
ATOM 1788 N N . LYS B 1 33 ? 4.414 -55.688 -6.637 1 49.38 33 LYS B N 1
ATOM 1789 C CA . LYS B 1 33 ? 3.318 -55.344 -7.535 1 49.38 33 LYS B CA 1
ATOM 1790 C C . LYS B 1 33 ? 3.768 -55.406 -8.992 1 49.38 33 LYS B C 1
ATOM 1792 O O . LYS B 1 33 ? 4.965 -55.312 -9.281 1 49.38 33 LYS B O 1
ATOM 1797 N N . ASP B 1 34 ? 2.795 -55.562 -10.07 1 50.72 34 ASP B N 1
ATOM 1798 C CA . ASP B 1 34 ? 2.779 -55.75 -11.523 1 50.72 34 ASP B CA 1
ATOM 1799 C C . ASP B 1 34 ? 3.801 -54.844 -12.211 1 50.72 34 ASP B C 1
ATOM 1801 O O . ASP B 1 34 ? 3.555 -53.656 -12.406 1 50.72 34 ASP B O 1
ATOM 1805 N N . LYS B 1 35 ? 5.016 -55.188 -11.922 1 67.12 35 LYS B N 1
ATOM 1806 C CA . LYS B 1 35 ? 6.129 -54.469 -12.555 1 67.12 35 LYS B CA 1
ATOM 1807 C C . LYS B 1 35 ? 5.977 -54.438 -14.07 1 67.12 35 LYS B C 1
ATOM 1809 O O . LYS B 1 35 ? 5.883 -55.5 -14.703 1 67.12 35 LYS B O 1
ATOM 1814 N N . ILE B 1 36 ? 5.352 -53.469 -14.578 1 69.31 36 ILE B N 1
ATOM 1815 C CA . ILE B 1 36 ? 5.352 -53.25 -16.031 1 69.31 36 ILE B CA 1
ATOM 1816 C C . ILE B 1 36 ? 6.781 -53.312 -16.562 1 69.31 36 ILE B C 1
ATOM 1818 O O . ILE B 1 36 ? 7.637 -52.531 -16.141 1 69.31 36 ILE B O 1
ATOM 1822 N N . LEU B 1 37 ? 7.078 -54.531 -17.125 1 82.81 37 LEU B N 1
ATOM 1823 C CA . LEU B 1 37 ? 8.398 -54.688 -17.719 1 82.81 37 LEU B CA 1
ATOM 1824 C C . LEU B 1 37 ? 8.438 -54.125 -19.125 1 82.81 37 LEU B C 1
ATOM 1826 O O . LEU B 1 37 ? 7.617 -54.469 -19.984 1 82.81 37 LEU B O 1
ATOM 1830 N N . LEU B 1 38 ? 9.148 -53.094 -19.328 1 89.56 38 LEU B N 1
ATOM 1831 C CA . LEU B 1 38 ? 9.297 -52.469 -20.641 1 89.56 38 LEU B CA 1
ATOM 1832 C C . LEU B 1 38 ? 10.742 -52.562 -21.125 1 89.56 38 LEU B C 1
ATOM 1834 O O . LEU B 1 38 ? 11.664 -52.688 -20.328 1 89.56 38 LEU B O 1
ATOM 1838 N N . LYS B 1 39 ? 10.758 -52.594 -22.453 1 91.94 39 LYS B N 1
ATOM 1839 C CA . LYS B 1 39 ? 12.086 -52.438 -23.031 1 91.94 39 LYS B CA 1
ATOM 1840 C C . LYS B 1 39 ? 12.719 -51.125 -22.562 1 91.94 39 LYS B C 1
ATOM 1842 O O . LYS B 1 39 ? 12.008 -50.156 -22.266 1 91.94 39 LYS B O 1
ATOM 1847 N N . GLU B 1 40 ? 14.016 -51.125 -22.453 1 91.31 40 GLU B N 1
ATOM 1848 C CA . GLU B 1 40 ? 14.734 -50 -21.859 1 91.31 40 GLU B CA 1
ATOM 1849 C C . GLU B 1 40 ? 14.445 -48.719 -22.625 1 91.31 40 GLU B C 1
ATOM 1851 O O . GLU B 1 40 ? 14.227 -47.656 -22 1 91.31 40 GLU B O 1
ATOM 1856 N N . GLU B 1 41 ? 14.391 -48.781 -23.953 1 90.81 41 GLU B N 1
ATOM 1857 C CA . GLU B 1 41 ? 14.156 -47.594 -24.75 1 90.81 41 GLU B CA 1
ATOM 1858 C C . GLU B 1 41 ? 12.773 -47 -24.469 1 90.81 41 GLU B C 1
ATOM 1860 O O . GLU B 1 41 ? 12.625 -45.781 -24.344 1 90.81 41 GLU B O 1
ATOM 1865 N N . VAL B 1 42 ? 11.773 -47.844 -24.375 1 93.12 42 VAL B N 1
ATOM 1866 C CA . VAL B 1 42 ? 10.406 -47.406 -24.125 1 93.12 42 VAL B CA 1
ATOM 1867 C C . VAL B 1 42 ? 10.297 -46.875 -22.688 1 93.12 42 VAL B C 1
ATOM 1869 O O . VAL B 1 42 ? 9.633 -45.844 -22.453 1 93.12 42 VAL B O 1
ATOM 1872 N N . TYR B 1 43 ? 11.016 -47.531 -21.766 1 95.06 43 TYR B N 1
ATOM 1873 C CA . TYR B 1 43 ? 11.016 -47.094 -20.375 1 95.06 43 TYR B CA 1
ATOM 1874 C C . TYR B 1 43 ? 11.586 -45.656 -20.25 1 95.06 43 TYR B C 1
ATOM 1876 O O . TYR B 1 43 ? 11.039 -44.844 -19.531 1 95.06 43 TYR B O 1
ATOM 1884 N N . GLN B 1 44 ? 12.664 -45.438 -20.984 1 94.56 44 GLN B N 1
ATOM 1885 C CA . GLN B 1 44 ? 13.281 -44.094 -20.938 1 94.56 44 GLN B CA 1
ATOM 1886 C C . GLN B 1 44 ? 12.344 -43.031 -21.531 1 94.56 44 GLN B C 1
ATOM 1888 O O . GLN B 1 44 ? 12.266 -41.938 -21 1 94.56 44 GLN B O 1
ATOM 1893 N N . LYS B 1 45 ? 11.641 -43.375 -22.516 1 94.94 45 LYS B N 1
ATOM 1894 C CA . LYS B 1 45 ? 10.672 -42.469 -23.109 1 94.94 45 LYS B CA 1
ATOM 1895 C C . LYS B 1 45 ? 9.555 -42.125 -22.125 1 94.94 45 LYS B C 1
ATOM 1897 O O . LYS B 1 45 ? 9.188 -40.969 -21.969 1 94.94 45 LYS B O 1
ATOM 1902 N N . VAL B 1 46 ? 9.078 -43.125 -21.422 1 95.88 46 VAL B N 1
ATOM 1903 C CA . VAL B 1 46 ? 8.031 -42.938 -20.422 1 95.88 46 VAL B CA 1
ATOM 1904 C C . VAL B 1 46 ? 8.539 -42.031 -19.312 1 95.88 46 VAL B C 1
ATOM 1906 O O . VAL B 1 46 ? 7.844 -41.094 -18.891 1 95.88 46 VAL B O 1
ATOM 1909 N N . ARG B 1 47 ? 9.789 -42.25 -18.906 1 95.44 47 ARG B N 1
ATOM 1910 C CA . ARG B 1 47 ? 10.375 -41.469 -17.828 1 95.44 47 ARG B CA 1
ATOM 1911 C C . ARG B 1 47 ? 10.539 -40 -18.234 1 95.44 47 ARG B C 1
ATOM 1913 O O . ARG B 1 47 ? 10.281 -39.125 -17.422 1 95.44 47 ARG B O 1
ATOM 1920 N N . GLN B 1 48 ? 10.922 -39.781 -19.453 1 96.12 48 GLN B N 1
ATOM 1921 C CA . GLN B 1 48 ? 11.094 -38.438 -19.953 1 96.12 48 GLN B CA 1
ATOM 1922 C C . GLN B 1 48 ? 9.766 -37.688 -19.969 1 96.12 48 GLN B C 1
ATOM 1924 O O . GLN B 1 48 ? 9.672 -36.531 -19.5 1 96.12 48 GLN B O 1
ATOM 1929 N N . HIS B 1 49 ? 8.734 -38.312 -20.5 1 97.62 49 HIS B N 1
ATOM 1930 C CA . HIS B 1 49 ? 7.402 -37.719 -20.516 1 97.62 49 HIS B CA 1
ATOM 1931 C C . HIS B 1 49 ? 6.891 -37.469 -19.109 1 97.62 49 HIS B C 1
ATOM 1933 O O . HIS B 1 49 ? 6.344 -36.406 -18.812 1 97.62 49 HIS B O 1
ATOM 1939 N N . ALA B 1 50 ? 7.121 -38.5 -18.234 1 96.94 50 ALA B N 1
ATOM 1940 C CA . ALA B 1 50 ? 6.645 -38.375 -16.859 1 96.94 50 ALA B CA 1
ATOM 1941 C C . ALA B 1 50 ? 7.309 -37.219 -16.141 1 96.94 50 ALA B C 1
ATOM 1943 O O . ALA B 1 50 ? 6.66 -36.5 -15.375 1 96.94 50 ALA B O 1
ATOM 1944 N N . ASP B 1 51 ? 8.578 -37.031 -16.359 1 95.81 51 ASP B N 1
ATOM 1945 C CA . ASP B 1 51 ? 9.297 -35.938 -15.727 1 95.81 51 ASP B CA 1
ATOM 1946 C C . ASP B 1 51 ? 8.758 -34.562 -16.188 1 95.81 51 ASP B C 1
ATOM 1948 O O . ASP B 1 51 ? 8.5 -33.688 -15.367 1 95.81 51 ASP B O 1
ATOM 1952 N N . THR B 1 52 ? 8.586 -34.438 -17.469 1 96.19 52 THR B N 1
ATOM 1953 C CA . THR B 1 52 ? 8.078 -33.188 -18.031 1 96.19 52 THR B CA 1
ATOM 1954 C C . THR B 1 52 ? 6.66 -32.906 -17.531 1 96.19 52 THR B C 1
ATOM 1956 O O . THR B 1 52 ? 6.371 -31.797 -17.062 1 96.19 52 THR B O 1
ATOM 1959 N N . LEU B 1 53 ? 5.809 -33.906 -17.656 1 97.31 53 LEU B N 1
ATOM 1960 C CA . LEU B 1 53 ? 4.422 -33.781 -17.25 1 97.31 53 LEU B CA 1
ATOM 1961 C C . LEU B 1 53 ? 4.32 -33.594 -15.734 1 97.31 53 LEU B C 1
ATOM 1963 O O . LEU B 1 53 ? 3.479 -32.844 -15.234 1 97.31 53 LEU B O 1
ATOM 1967 N N . GLY B 1 54 ? 5.215 -34.344 -15.078 1 95.69 54 GLY B N 1
ATOM 1968 C CA . GLY B 1 54 ? 5.242 -34.219 -13.633 1 95.69 54 GLY B CA 1
ATOM 1969 C C . GLY B 1 54 ? 5.562 -32.812 -13.156 1 95.69 54 GLY B C 1
ATOM 1970 O O . GLY B 1 54 ? 4.98 -32.344 -12.188 1 95.69 54 GLY B O 1
ATOM 1971 N N . GLN B 1 55 ? 6.488 -32.156 -13.781 1 93.88 55 GLN B N 1
ATOM 1972 C CA . GLN B 1 55 ? 6.852 -30.781 -13.438 1 93.88 55 GLN B CA 1
ATOM 1973 C C . GLN B 1 55 ? 5.684 -29.828 -13.664 1 93.88 55 GLN B C 1
ATOM 1975 O O . GLN B 1 55 ? 5.406 -28.969 -12.828 1 93.88 55 GLN B O 1
ATOM 1980 N N . LEU B 1 56 ? 5.012 -29.984 -14.758 1 95 56 LEU B N 1
ATOM 1981 C CA . LEU B 1 56 ? 3.861 -29.141 -15.078 1 95 56 LEU B CA 1
ATOM 1982 C C . LEU B 1 56 ? 2.734 -29.359 -14.078 1 95 56 LEU B C 1
ATOM 1984 O O . LEU B 1 56 ? 2.107 -28.406 -13.617 1 95 56 LEU B O 1
ATOM 1988 N N . GLN B 1 57 ? 2.543 -30.578 -13.734 1 95.62 57 GLN B N 1
ATOM 1989 C CA . GLN B 1 57 ? 1.506 -30.938 -12.773 1 95.62 57 GLN B CA 1
ATOM 1990 C C . GLN B 1 57 ? 1.82 -30.375 -11.391 1 95.62 57 GLN B C 1
ATOM 1992 O O . GLN B 1 57 ? 0.941 -29.828 -10.727 1 95.62 57 GLN B O 1
ATOM 1997 N N . ALA B 1 58 ? 3.029 -30.531 -11.047 1 93.31 58 ALA B N 1
ATOM 1998 C CA . ALA B 1 58 ? 3.455 -30 -9.758 1 93.31 58 ALA B CA 1
ATOM 1999 C C . ALA B 1 58 ? 3.252 -28.484 -9.688 1 93.31 58 ALA B C 1
ATOM 2001 O O . ALA B 1 58 ? 2.756 -27.969 -8.68 1 93.31 58 ALA B O 1
ATOM 2002 N N . ALA B 1 59 ? 3.611 -27.828 -10.703 1 92.88 59 ALA B N 1
ATOM 2003 C CA . ALA B 1 59 ? 3.432 -26.375 -10.766 1 92.88 59 ALA B CA 1
ATOM 2004 C C . ALA B 1 59 ? 1.955 -26 -10.672 1 92.88 59 ALA B C 1
ATOM 2006 O O . ALA B 1 59 ? 1.592 -25.062 -9.961 1 92.88 59 ALA B O 1
ATOM 2007 N N . THR B 1 60 ? 1.112 -26.734 -11.367 1 95.56 60 THR B N 1
ATOM 2008 C CA . THR B 1 60 ? -0.321 -26.469 -11.367 1 95.56 60 THR B CA 1
ATOM 2009 C C . THR B 1 60 ? -0.906 -26.672 -9.969 1 95.56 60 THR B C 1
ATOM 2011 O O . THR B 1 60 ? -1.708 -25.859 -9.5 1 95.56 60 THR B O 1
ATOM 2014 N N . ILE B 1 61 ? -0.435 -27.719 -9.375 1 94.75 61 ILE B N 1
ATOM 2015 C CA . ILE B 1 61 ? -0.917 -28.016 -8.031 1 94.75 61 ILE B CA 1
ATOM 2016 C C . ILE B 1 61 ? -0.497 -26.906 -7.07 1 94.75 61 ILE B C 1
ATOM 2018 O O . ILE B 1 61 ? -1.308 -26.438 -6.273 1 94.75 61 ILE B O 1
ATOM 2022 N N . ALA B 1 62 ? 0.689 -26.516 -7.176 1 93.06 62 ALA B N 1
ATOM 2023 C CA . ALA B 1 62 ? 1.204 -25.469 -6.305 1 93.06 62 ALA B CA 1
ATOM 2024 C C . ALA B 1 62 ? 0.45 -24.156 -6.52 1 93.06 62 ALA B C 1
ATOM 2026 O O . ALA B 1 62 ? 0.067 -23.5 -5.559 1 93.06 62 ALA B O 1
ATOM 2027 N N . LEU B 1 63 ? 0.231 -23.828 -7.73 1 95.12 63 LEU B N 1
ATOM 2028 C CA . LEU B 1 63 ? -0.469 -22.594 -8.062 1 95.12 63 LEU B CA 1
ATOM 2029 C C . LEU B 1 63 ? -1.905 -22.625 -7.555 1 95.12 63 LEU B C 1
ATOM 2031 O O . LEU B 1 63 ? -2.387 -21.641 -6.98 1 95.12 63 LEU B O 1
ATOM 2035 N N . THR B 1 64 ? -2.541 -23.75 -7.746 1 96.12 64 THR B N 1
ATOM 2036 C CA . THR B 1 64 ? -3.941 -23.875 -7.352 1 96.12 64 THR B CA 1
ATOM 2037 C C . THR B 1 64 ? -4.082 -23.812 -5.832 1 96.12 64 THR B C 1
ATOM 2039 O O . THR B 1 64 ? -5.035 -23.234 -5.316 1 96.12 64 THR B O 1
ATOM 2042 N N . GLU B 1 65 ? -3.111 -24.344 -5.184 1 94.25 65 GLU B N 1
ATOM 2043 C CA . GLU B 1 65 ? -3.133 -24.297 -3.725 1 94.25 65 GLU B CA 1
ATOM 2044 C C . GLU B 1 65 ? -2.951 -22.859 -3.219 1 94.25 65 GLU B C 1
ATOM 2046 O O . GLU B 1 65 ? -3.611 -22.453 -2.264 1 94.25 65 GLU B O 1
ATOM 2051 N N . GLU B 1 66 ? -2.141 -22.172 -3.809 1 94.38 66 GLU B N 1
ATOM 2052 C CA . GLU B 1 66 ? -1.929 -20.781 -3.434 1 94.38 66 GLU B CA 1
ATOM 2053 C C . GLU B 1 66 ? -3.166 -19.938 -3.725 1 94.38 66 GLU B C 1
ATOM 2055 O O . GLU B 1 66 ? -3.533 -19.062 -2.93 1 94.38 66 GLU B O 1
ATOM 2060 N N . ILE B 1 67 ? -3.781 -20.203 -4.777 1 96.44 67 ILE B N 1
ATOM 2061 C CA . ILE B 1 67 ? -5.004 -19.484 -5.125 1 96.44 67 ILE B CA 1
ATOM 2062 C C . ILE B 1 67 ? -6.07 -19.75 -4.062 1 96.44 67 ILE B C 1
ATOM 2064 O O . ILE B 1 67 ? -6.742 -18.812 -3.613 1 96.44 67 ILE B O 1
ATOM 2068 N N . LYS B 1 68 ? -6.184 -20.984 -3.682 1 95.62 68 LYS B N 1
ATOM 2069 C CA . LYS B 1 68 ? -7.16 -21.328 -2.656 1 95.62 68 LYS B CA 1
ATOM 2070 C C . LYS B 1 68 ? -6.871 -20.594 -1.349 1 95.62 68 LYS B C 1
ATOM 2072 O O . LYS B 1 68 ? -7.785 -20.094 -0.702 1 95.62 68 LYS B O 1
ATOM 2077 N N . SER B 1 69 ? -5.633 -20.578 -1.019 1 93.56 69 SER B N 1
ATOM 2078 C CA . SER B 1 69 ? -5.223 -19.875 0.195 1 93.56 69 SER B CA 1
ATOM 2079 C C . SER B 1 69 ? -5.59 -18.406 0.129 1 93.56 69 SER B C 1
ATOM 2081 O O . SER B 1 69 ? -6.113 -17.844 1.095 1 93.56 69 SER B O 1
ATOM 2083 N N . LEU B 1 70 ? -5.406 -17.812 -0.991 1 95.38 70 LEU B N 1
ATOM 2084 C CA . LEU B 1 70 ? -5.719 -16.406 -1.175 1 95.38 70 LEU B CA 1
ATOM 2085 C C . LEU B 1 70 ? -7.223 -16.156 -1.115 1 95.38 70 LEU B C 1
ATOM 2087 O O . LEU B 1 70 ? -7.676 -15.164 -0.557 1 95.38 70 LEU B O 1
ATOM 2091 N N . ASP B 1 71 ? -7.941 -17.047 -1.603 1 96.06 71 ASP B N 1
ATOM 2092 C CA . ASP B 1 71 ? -9.398 -16.906 -1.61 1 96.06 71 ASP B CA 1
ATOM 2093 C C . ASP B 1 71 ? -9.953 -16.906 -0.19 1 96.06 71 ASP B C 1
ATOM 2095 O O . ASP B 1 71 ? -10.859 -16.141 0.129 1 96.06 71 ASP B O 1
ATOM 2099 N N . VAL B 1 72 ? -9.336 -17.766 0.565 1 94.31 72 VAL B N 1
ATOM 2100 C CA . VAL B 1 72 ? -9.758 -17.812 1.962 1 94.31 72 VAL B CA 1
ATOM 2101 C C . VAL B 1 72 ? -9.5 -16.469 2.629 1 94.31 72 VAL B C 1
ATOM 2103 O O . VAL B 1 72 ? -10.359 -15.945 3.348 1 94.31 72 VAL B O 1
ATOM 2106 N N . HIS B 1 73 ? -8.383 -15.93 2.342 1 93 73 HIS B N 1
ATOM 2107 C CA . HIS B 1 73 ? -8.039 -14.633 2.916 1 93 73 HIS B CA 1
ATOM 2108 C C . HIS B 1 73 ? -8.969 -13.539 2.4 1 93 73 HIS B C 1
ATOM 2110 O O . HIS B 1 73 ? -9.414 -12.688 3.168 1 93 73 HIS B O 1
ATOM 2116 N N . LEU B 1 74 ? -9.242 -13.555 1.183 1 93.06 74 LEU B N 1
ATOM 2117 C CA . LEU B 1 74 ? -10.094 -12.531 0.575 1 93.06 74 LEU B CA 1
ATOM 2118 C C . LEU B 1 74 ? -11.516 -12.609 1.121 1 93.06 74 LEU B C 1
ATOM 2120 O O . LEU B 1 74 ? -12.141 -11.578 1.369 1 93.06 74 LEU B O 1
ATOM 2124 N N . GLU B 1 75 ? -11.984 -13.758 1.38 1 93.12 75 GLU B N 1
ATOM 2125 C CA . GLU B 1 75 ? -13.32 -13.969 1.934 1 93.12 75 GLU B CA 1
ATOM 2126 C C . GLU B 1 75 ? -13.398 -13.469 3.373 1 93.12 75 GLU B C 1
ATOM 2128 O O . GLU B 1 75 ? -14.391 -12.844 3.762 1 93.12 75 GLU B O 1
ATOM 2133 N N . LYS B 1 76 ? -12.281 -13.703 4.09 1 92.62 76 LYS B N 1
ATOM 2134 C CA . LYS B 1 76 ? -12.242 -13.297 5.492 1 92.62 76 LYS B CA 1
ATOM 2135 C C . LYS B 1 76 ? -11.781 -11.852 5.637 1 92.62 76 LYS B C 1
ATOM 2137 O O . LYS B 1 76 ? -11.641 -11.344 6.75 1 92.62 76 LYS B O 1
ATOM 2142 N N . ARG B 1 77 ? -11.453 -11.281 4.504 1 87.81 77 ARG B N 1
ATOM 2143 C CA . ARG B 1 77 ? -10.992 -9.898 4.469 1 87.81 77 ARG B CA 1
ATOM 2144 C C . ARG B 1 77 ? -9.695 -9.727 5.246 1 87.81 77 ARG B C 1
ATOM 2146 O O . ARG B 1 77 ? -9.508 -8.727 5.938 1 87.81 77 ARG B O 1
ATOM 2153 N N . THR B 1 78 ? -8.961 -10.703 5.281 1 91.06 78 THR B N 1
ATOM 2154 C CA . THR B 1 78 ? -7.617 -10.656 5.836 1 91.06 78 THR B CA 1
ATOM 2155 C C . THR B 1 78 ? -6.57 -10.68 4.723 1 91.06 78 THR B C 1
ATOM 2157 O O . THR B 1 78 ? -6.906 -10.891 3.555 1 91.06 78 THR B O 1
ATOM 2160 N N . ILE B 1 79 ? -5.391 -10.359 5.082 1 92.81 79 ILE B N 1
ATOM 2161 C CA . ILE B 1 79 ? -4.301 -10.328 4.109 1 92.81 79 ILE B CA 1
ATOM 2162 C C . ILE B 1 79 ? -3.168 -11.242 4.582 1 92.81 79 ILE B C 1
ATOM 2164 O O . ILE B 1 79 ? -2.715 -11.133 5.723 1 92.81 79 ILE B O 1
ATOM 2168 N N . PRO B 1 80 ? -2.785 -12.164 3.684 1 90.88 80 PRO B N 1
ATOM 2169 C CA . PRO B 1 80 ? -1.619 -12.961 4.07 1 90.88 80 PRO B CA 1
ATOM 2170 C C . PRO B 1 80 ? -0.392 -12.102 4.371 1 90.88 80 PRO B C 1
ATOM 2172 O O . PRO B 1 80 ? -0.226 -11.031 3.789 1 90.88 80 PRO B O 1
ATOM 2175 N N . GLN B 1 81 ? 0.507 -12.578 5.176 1 87.88 81 GLN B N 1
ATOM 2176 C CA . GLN B 1 81 ? 1.654 -11.836 5.688 1 87.88 81 GLN B CA 1
ATOM 2177 C C . GLN B 1 81 ? 2.543 -11.344 4.547 1 87.88 81 GLN B C 1
ATOM 2179 O O . GLN B 1 81 ? 3.012 -10.203 4.57 1 87.88 81 GLN B O 1
ATOM 2184 N N . HIS B 1 82 ? 2.695 -12.258 3.598 1 86.94 82 HIS B N 1
ATOM 2185 C CA . HIS B 1 82 ? 3.656 -11.938 2.547 1 86.94 82 HIS B CA 1
ATOM 2186 C C . HIS B 1 82 ? 3.094 -10.906 1.579 1 86.94 82 HIS B C 1
ATOM 2188 O O . HIS B 1 82 ? 3.805 -10.422 0.692 1 86.94 82 HIS B O 1
ATOM 2194 N N . LEU B 1 83 ? 1.828 -10.469 1.744 1 92.56 83 LEU B N 1
ATOM 2195 C CA . LEU B 1 83 ? 1.243 -9.445 0.882 1 92.56 83 LEU B CA 1
ATOM 2196 C C . LEU B 1 83 ? 0.816 -8.234 1.694 1 92.56 83 LEU B C 1
ATOM 2198 O O . LEU B 1 83 ? 0.269 -7.273 1.144 1 92.56 83 LEU B O 1
ATOM 2202 N N . ARG B 1 84 ? 1.137 -8.289 2.906 1 89.88 84 ARG B N 1
ATOM 2203 C CA . ARG B 1 84 ? 0.76 -7.184 3.781 1 89.88 84 ARG B CA 1
ATOM 2204 C C . ARG B 1 84 ? 1.543 -5.922 3.436 1 89.88 84 ARG B C 1
ATOM 2206 O O . ARG B 1 84 ? 2.746 -5.984 3.17 1 89.88 84 ARG B O 1
ATOM 2213 N N . VAL B 1 85 ? 0.804 -4.871 3.457 1 90.31 85 VAL B N 1
ATOM 2214 C CA . VAL B 1 85 ? 1.413 -3.555 3.299 1 90.31 85 VAL B CA 1
ATOM 2215 C C . VAL B 1 85 ? 1.544 -2.879 4.66 1 90.31 85 VAL B C 1
ATOM 2217 O O . VAL B 1 85 ? 0.606 -2.896 5.461 1 90.31 85 VAL B O 1
ATOM 2220 N N . TYR B 1 86 ? 2.789 -2.436 4.902 1 86.62 86 TYR B N 1
ATOM 2221 C CA . TYR B 1 86 ? 3.031 -1.72 6.148 1 86.62 86 TYR B CA 1
ATOM 2222 C C . TYR B 1 86 ? 3.434 -0.275 5.879 1 86.62 86 TYR B C 1
ATOM 2224 O O . TYR B 1 86 ? 4.41 -0.017 5.172 1 86.62 86 TYR B O 1
ATOM 2232 N N . ARG B 1 87 ? 2.559 0.602 6.48 1 89.69 87 ARG B N 1
ATOM 2233 C CA . ARG B 1 87 ? 2.891 2.021 6.402 1 89.69 87 ARG B CA 1
ATOM 2234 C C . ARG B 1 87 ? 2.332 2.779 7.602 1 89.69 87 ARG B C 1
ATOM 2236 O O . ARG B 1 87 ? 1.12 2.777 7.836 1 89.69 87 ARG B O 1
ATOM 2243 N N . ASN B 1 88 ? 3.287 3.371 8.289 1 88.31 88 ASN B N 1
ATOM 2244 C CA . ASN B 1 88 ? 2.877 4.199 9.414 1 88.31 88 ASN B CA 1
ATOM 2245 C C . ASN B 1 88 ? 2.352 5.559 8.953 1 88.31 88 ASN B C 1
ATOM 2247 O O . ASN B 1 88 ? 2.846 6.113 7.969 1 88.31 88 ASN B O 1
ATOM 2251 N N . PRO B 1 89 ? 1.377 5.98 9.734 1 89 89 PRO B N 1
ATOM 2252 C CA . PRO B 1 89 ? 0.913 7.332 9.406 1 89 89 PRO B CA 1
ATOM 2253 C C . PRO B 1 89 ? 1.98 8.398 9.641 1 89 89 PRO B C 1
ATOM 2255 O O . PRO B 1 89 ? 2.832 8.234 10.523 1 89 89 PRO B O 1
ATOM 2258 N N . PRO B 1 90 ? 1.872 9.391 8.805 1 86.5 90 PRO B N 1
ATOM 2259 C CA . PRO B 1 90 ? 2.783 10.5 9.078 1 86.5 90 PRO B CA 1
ATOM 2260 C C . PRO B 1 90 ? 2.469 11.211 10.398 1 86.5 90 PRO B C 1
ATOM 2262 O O . PRO B 1 90 ? 1.375 11.047 10.945 1 86.5 90 PRO B O 1
ATOM 2265 N N . ARG B 1 91 ? 3.396 11.953 10.805 1 84.94 91 ARG B N 1
ATOM 2266 C CA . ARG B 1 91 ? 3.227 12.656 12.07 1 84.94 91 ARG B CA 1
ATOM 2267 C C . ARG B 1 91 ? 2.73 14.078 11.844 1 84.94 91 ARG B C 1
ATOM 2269 O O . ARG B 1 91 ? 3.186 14.758 10.922 1 84.94 91 ARG B O 1
ATOM 2276 N N . LEU B 1 92 ? 1.841 14.391 12.664 1 85 92 LEU B N 1
ATOM 2277 C CA . LEU B 1 92 ? 1.376 15.773 12.703 1 85 92 LEU B CA 1
ATOM 2278 C C . LEU B 1 92 ? 2.342 16.656 13.492 1 85 92 LEU B C 1
ATOM 2280 O O . LEU B 1 92 ? 3.162 16.141 14.258 1 85 92 LEU B O 1
ATOM 2284 N N . PRO B 1 93 ? 2.225 17.938 13.242 1 75 93 PRO B N 1
ATOM 2285 C CA . PRO B 1 93 ? 2.994 18.828 14.117 1 75 93 PRO B CA 1
ATOM 2286 C C . PRO B 1 93 ? 2.734 18.562 15.602 1 75 93 PRO B C 1
ATOM 2288 O O . PRO B 1 93 ? 1.65 18.094 15.969 1 75 93 PRO B O 1
ATOM 2291 N N . LYS B 1 94 ? 3.725 18.734 16.438 1 74.25 94 LYS B N 1
ATOM 2292 C CA . LYS B 1 94 ? 3.775 18.344 17.844 1 74.25 94 LYS B CA 1
ATOM 2293 C C . LYS B 1 94 ? 2.531 18.812 18.594 1 74.25 94 LYS B C 1
ATOM 2295 O O . LYS B 1 94 ? 2.061 18.156 19.516 1 74.25 94 LYS B O 1
ATOM 2300 N N . SER B 1 95 ? 1.973 19.859 18.219 1 74.38 95 SER B N 1
ATOM 2301 C CA . SER B 1 95 ? 0.853 20.406 18.969 1 74.38 95 SER B CA 1
ATOM 2302 C C . SER B 1 95 ? -0.465 19.766 18.562 1 74.38 95 SER B C 1
ATOM 2304 O O . SER B 1 95 ? -1.505 20 19.172 1 74.38 95 SER B O 1
ATOM 2306 N N . LEU B 1 96 ? -0.355 18.906 17.625 1 83.81 96 LEU B N 1
ATOM 2307 C CA . LEU B 1 96 ? -1.602 18.359 17.094 1 83.81 96 LEU B CA 1
ATOM 2308 C C . LEU B 1 96 ? -1.643 16.844 17.266 1 83.81 96 LEU B C 1
ATOM 2310 O O . LEU B 1 96 ? -0.597 16.188 17.328 1 83.81 96 LEU B O 1
ATOM 2314 N N . ASN B 1 97 ? -2.852 16.375 17.5 1 82 97 ASN B N 1
ATOM 2315 C CA . ASN B 1 97 ? -3.061 14.938 17.609 1 82 97 ASN B CA 1
ATOM 2316 C C . ASN B 1 97 ? -3.963 14.414 16.5 1 82 97 ASN B C 1
ATOM 2318 O O . ASN B 1 97 ? -4.906 15.094 16.078 1 82 97 ASN B O 1
ATOM 2322 N N . CYS B 1 98 ? -3.51 13.289 16.141 1 84.69 98 CYS B N 1
ATOM 2323 C CA . CYS B 1 98 ? -4.352 12.648 15.133 1 84.69 98 CYS B CA 1
ATOM 2324 C C . CYS B 1 98 ? -5.656 12.156 15.758 1 84.69 98 CYS B C 1
ATOM 2326 O O . CYS B 1 98 ? -5.676 11.719 16.906 1 84.69 98 CYS B O 1
ATOM 2328 N N . SER B 1 99 ? -6.652 12.281 14.969 1 86.88 99 SER B N 1
ATOM 2329 C CA . SER B 1 99 ? -7.938 11.766 15.43 1 86.88 99 SER B CA 1
ATOM 2330 C C . SER B 1 99 ? -8.016 10.25 15.25 1 86.88 99 SER B C 1
ATOM 2332 O O . SER B 1 99 ? -7.289 9.68 14.438 1 86.88 99 SER B O 1
ATOM 2334 N N . GLN B 1 100 ? -8.945 9.672 16 1 90.94 100 GLN B N 1
ATOM 2335 C CA . GLN B 1 100 ? -9.219 8.25 15.836 1 90.94 100 GLN B CA 1
ATOM 2336 C C . GLN B 1 100 ? -9.773 7.949 14.445 1 90.94 100 GLN B C 1
ATOM 2338 O O . GLN B 1 100 ? -9.453 6.918 13.844 1 90.94 100 GLN B O 1
ATOM 2343 N N . ASP B 1 101 ? -10.555 8.867 13.945 1 91.56 101 ASP B N 1
ATOM 2344 C CA . ASP B 1 101 ? -11.109 8.727 12.609 1 91.56 101 ASP B CA 1
ATOM 2345 C C . ASP B 1 101 ? -10.008 8.633 11.555 1 91.56 101 ASP B C 1
ATOM 2347 O O . ASP B 1 101 ? -10.109 7.852 10.609 1 91.56 101 ASP B O 1
ATOM 2351 N N . PHE B 1 102 ? -9.023 9.352 11.844 1 94.31 102 PHE B N 1
ATOM 2352 C CA . PHE B 1 102 ? -7.895 9.305 10.93 1 94.31 102 PHE B CA 1
ATOM 2353 C C . PHE B 1 102 ? -7.191 7.953 11.008 1 94.31 102 PHE B C 1
ATOM 2355 O O . PHE B 1 102 ? -6.918 7.328 9.977 1 94.31 102 PHE B O 1
ATOM 2362 N N . SER B 1 103 ? -6.922 7.551 12.219 1 93.12 103 SER B N 1
ATOM 2363 C CA . SER B 1 103 ? -6.25 6.27 12.422 1 93.12 103 SER B CA 1
ATOM 2364 C C . SER B 1 103 ? -7.02 5.133 11.758 1 93.12 103 SER B C 1
ATOM 2366 O O . SER B 1 103 ? -6.434 4.289 11.078 1 93.12 103 SER B O 1
ATOM 2368 N N . ASP B 1 104 ? -8.25 5.109 11.852 1 94.62 104 ASP B N 1
ATOM 2369 C CA . ASP B 1 104 ? -9.102 4.082 11.266 1 94.62 104 ASP B CA 1
ATOM 2370 C C . ASP B 1 104 ? -9.078 4.148 9.742 1 94.62 104 ASP B C 1
ATOM 2372 O O . ASP B 1 104 ? -9 3.119 9.07 1 94.62 104 ASP B O 1
ATOM 2376 N N . SER B 1 105 ? -9.164 5.398 9.25 1 95.69 105 SER B N 1
ATOM 2377 C CA . SER B 1 105 ? -9.141 5.586 7.801 1 95.69 105 SER B CA 1
ATOM 2378 C C . SER B 1 105 ? -7.805 5.148 7.207 1 95.69 105 SER B C 1
ATOM 2380 O O . SER B 1 105 ? -7.762 4.574 6.117 1 95.69 105 SER B O 1
ATOM 2382 N N . TRP B 1 106 ? -6.773 5.473 8.008 1 96.31 106 TRP B N 1
ATOM 2383 C CA . TRP B 1 106 ? -5.441 5.094 7.559 1 96.31 106 TRP B CA 1
ATOM 2384 C C . TRP B 1 106 ? -5.301 3.574 7.496 1 96.31 106 TRP B C 1
ATOM 2386 O O . TRP B 1 106 ? -4.863 3.027 6.484 1 96.31 106 TRP B O 1
ATOM 2396 N N . ASP B 1 107 ? -5.73 2.926 8.531 1 93.19 107 ASP B N 1
ATOM 2397 C CA . ASP B 1 107 ? -5.652 1.469 8.602 1 93.19 107 ASP B CA 1
ATOM 2398 C C . ASP B 1 107 ? -6.5 0.82 7.512 1 93.19 107 ASP B C 1
ATOM 2400 O O . ASP B 1 107 ? -6.082 -0.164 6.898 1 93.19 107 ASP B O 1
ATOM 2404 N N . SER B 1 108 ? -7.625 1.411 7.285 1 95 108 SER B N 1
ATOM 2405 C CA . SER B 1 108 ? -8.492 0.9 6.234 1 95 108 SER B CA 1
ATOM 2406 C C . SER B 1 108 ? -7.844 1.042 4.859 1 95 108 SER B C 1
ATOM 2408 O O . SER B 1 108 ? -7.977 0.158 4.012 1 95 108 SER B O 1
ATOM 2410 N N . ALA B 1 109 ? -7.168 2.137 4.699 1 95.25 109 ALA B N 1
ATOM 2411 C CA . ALA B 1 109 ? -6.488 2.361 3.424 1 95.25 109 ALA B CA 1
ATOM 2412 C C . ALA B 1 109 ? -5.355 1.357 3.223 1 95.25 109 ALA B C 1
ATOM 2414 O O . ALA B 1 109 ? -5.164 0.843 2.117 1 95.25 109 ALA B O 1
ATOM 2415 N N . VAL B 1 110 ? -4.676 1.096 4.289 1 94.38 110 VAL B N 1
ATOM 2416 C CA . VAL B 1 110 ? -3.584 0.129 4.238 1 94.38 110 VAL B CA 1
ATOM 2417 C C . VAL B 1 110 ? -4.137 -1.261 3.932 1 94.38 110 VAL B C 1
ATOM 2419 O O . VAL B 1 110 ? -3.594 -1.98 3.092 1 94.38 110 VAL B O 1
ATOM 2422 N N . LEU B 1 111 ? -5.18 -1.618 4.562 1 93.56 111 LEU B N 1
ATOM 2423 C CA . LEU B 1 111 ? -5.82 -2.908 4.34 1 93.56 111 LEU B CA 1
ATOM 2424 C C . LEU B 1 111 ? -6.324 -3.023 2.902 1 93.56 111 LEU B C 1
ATOM 2426 O O . LEU B 1 111 ? -6.164 -4.066 2.266 1 93.56 111 LEU B O 1
ATOM 2430 N N . ARG B 1 112 ? -6.879 -2.039 2.367 1 93.94 112 ARG B N 1
ATOM 2431 C CA . ARG B 1 112 ? -7.359 -2.02 0.99 1 93.94 112 ARG B CA 1
ATOM 2432 C C . ARG B 1 112 ? -6.215 -2.219 0.005 1 93.94 112 ARG B C 1
ATOM 2434 O O . ARG B 1 112 ? -6.375 -2.889 -1.017 1 93.94 112 ARG B O 1
ATOM 2441 N N . ALA B 1 113 ? -5.141 -1.557 0.371 1 94.56 113 ALA B N 1
ATOM 2442 C CA . ALA B 1 113 ? -3.953 -1.722 -0.466 1 94.56 113 ALA B CA 1
ATOM 2443 C C . ALA B 1 113 ? -3.521 -3.184 -0.522 1 94.56 113 ALA B C 1
ATOM 2445 O O . ALA B 1 113 ? -3.271 -3.723 -1.603 1 94.56 113 ALA B O 1
ATOM 2446 N N . GLY B 1 114 ? -3.496 -3.781 0.623 1 94.44 114 GLY B N 1
ATOM 2447 C CA . GLY B 1 114 ? -3.145 -5.191 0.67 1 94.44 114 GLY B CA 1
ATOM 2448 C C . GLY B 1 114 ? -4.102 -6.07 -0.112 1 94.44 114 GLY B C 1
ATOM 2449 O O . GLY B 1 114 ? -3.674 -6.98 -0.826 1 94.44 114 GLY B O 1
ATOM 2450 N N . ARG B 1 115 ? -5.34 -5.848 -0.006 1 94.19 115 ARG B N 1
ATOM 2451 C CA . ARG B 1 115 ? -6.344 -6.617 -0.73 1 94.19 115 ARG B CA 1
ATOM 2452 C C . ARG B 1 115 ? -6.195 -6.434 -2.236 1 94.19 115 ARG B C 1
ATOM 2454 O O . ARG B 1 115 ? -6.398 -7.375 -3.006 1 94.19 115 ARG B O 1
ATOM 2461 N N . GLY B 1 116 ? -5.875 -5.148 -2.527 1 94.25 116 GLY B N 1
ATOM 2462 C CA . GLY B 1 116 ? -5.617 -4.898 -3.936 1 94.25 116 GLY B CA 1
ATOM 2463 C C . GLY B 1 116 ? -4.465 -5.723 -4.484 1 94.25 116 GLY B C 1
ATOM 2464 O O . GLY B 1 116 ? -4.562 -6.285 -5.574 1 94.25 116 GLY B O 1
ATOM 2465 N N . LEU B 1 117 ? -3.447 -5.824 -3.752 1 95.44 117 LEU B N 1
ATOM 2466 C CA . LEU B 1 117 ? -2.291 -6.617 -4.16 1 95.44 117 LEU B CA 1
ATOM 2467 C C . LEU B 1 117 ? -2.646 -8.102 -4.227 1 95.44 117 LEU B C 1
ATOM 2469 O O . LEU B 1 117 ? -2.213 -8.805 -5.141 1 95.44 117 LEU B O 1
ATOM 2473 N N . CYS B 1 118 ? -3.498 -8.531 -3.258 1 95.56 118 CYS B N 1
ATOM 2474 C CA . CYS B 1 118 ? -3.957 -9.914 -3.25 1 95.56 118 CYS B CA 1
ATOM 2475 C C . CYS B 1 118 ? -4.703 -10.25 -4.535 1 95.56 118 CYS B C 1
ATOM 2477 O O . CYS B 1 118 ? -4.496 -11.312 -5.117 1 95.56 118 CYS B O 1
ATOM 2479 N N . ARG B 1 119 ? -5.492 -9.352 -4.98 1 95.62 119 ARG B N 1
ATOM 2480 C CA . ARG B 1 119 ? -6.289 -9.578 -6.184 1 95.62 119 ARG B CA 1
ATOM 2481 C C . ARG B 1 119 ? -5.395 -9.688 -7.414 1 95.62 119 ARG B C 1
ATOM 2483 O O . ARG B 1 119 ? -5.594 -10.57 -8.25 1 95.62 119 ARG B O 1
ATOM 2490 N N . VAL B 1 120 ? -4.449 -8.797 -7.477 1 96.5 120 VAL B N 1
ATOM 2491 C CA . VAL B 1 120 ? -3.541 -8.789 -8.617 1 96.5 120 VAL B CA 1
ATOM 2492 C C . VAL B 1 120 ? -2.721 -10.078 -8.625 1 96.5 120 VAL B C 1
ATOM 2494 O O . VAL B 1 120 ? -2.557 -10.711 -9.672 1 96.5 120 VAL B O 1
ATOM 2497 N N . TRP B 1 121 ? -2.256 -10.484 -7.488 1 96.44 121 TRP B N 1
ATOM 2498 C CA . TRP B 1 121 ? -1.472 -11.711 -7.375 1 96.44 121 TRP B CA 1
ATOM 2499 C C . TRP B 1 121 ? -2.314 -12.93 -7.73 1 96.44 121 TRP B C 1
ATOM 2501 O O . TRP B 1 121 ? -1.867 -13.805 -8.477 1 96.44 121 TRP B O 1
ATOM 2511 N N . ARG B 1 122 ? -3.539 -12.93 -7.195 1 96.19 122 ARG B N 1
ATOM 2512 C CA . ARG B 1 122 ? -4.457 -14.023 -7.488 1 96.19 122 ARG B CA 1
ATOM 2513 C C . ARG B 1 122 ? -4.703 -14.148 -8.992 1 96.19 122 ARG B C 1
ATOM 2515 O O . ARG B 1 122 ? -4.762 -15.258 -9.523 1 96.19 122 ARG B O 1
ATOM 2522 N N . GLU B 1 123 ? -4.875 -13.062 -9.602 1 96.25 123 GLU B N 1
ATOM 2523 C CA . GLU B 1 123 ? -5.113 -13.055 -11.047 1 96.25 123 GLU B CA 1
ATOM 2524 C C . GLU B 1 123 ? -3.916 -13.617 -11.805 1 96.25 123 GLU B C 1
ATOM 2526 O O . GLU B 1 123 ? -4.086 -14.406 -12.742 1 96.25 123 GLU B O 1
ATOM 2531 N N . GLU B 1 124 ? -2.748 -13.219 -11.383 1 95.81 124 GLU B N 1
ATOM 2532 C CA . GLU B 1 124 ? -1.548 -13.734 -12.031 1 95.81 124 GLU B CA 1
ATOM 2533 C C . GLU B 1 124 ? -1.414 -15.242 -11.828 1 95.81 124 GLU B C 1
ATOM 2535 O O . GLU B 1 124 ? -1.105 -15.977 -12.766 1 95.81 124 GLU B O 1
ATOM 2540 N N . LEU B 1 125 ? -1.646 -15.68 -10.633 1 95.62 125 LEU B N 1
ATOM 2541 C CA . LEU B 1 125 ? -1.591 -17.109 -10.344 1 95.62 125 LEU B CA 1
ATOM 2542 C C . LEU B 1 125 ? -2.59 -17.875 -11.203 1 95.62 125 LEU B C 1
ATOM 2544 O O . LEU B 1 125 ? -2.27 -18.938 -11.742 1 95.62 125 LEU B O 1
ATOM 2548 N N . SER B 1 126 ? -3.783 -17.328 -11.328 1 96.25 126 SER B N 1
ATOM 2549 C CA . SER B 1 126 ? -4.824 -17.953 -12.133 1 96.25 126 SER B CA 1
ATOM 2550 C C . SER B 1 126 ? -4.418 -18.047 -13.602 1 96.25 126 SER B C 1
ATOM 2552 O O . SER B 1 126 ? -4.645 -19.062 -14.25 1 96.25 126 SER B O 1
ATOM 2554 N N . ARG B 1 127 ? -3.83 -16.984 -14.055 1 95.44 127 ARG B N 1
ATOM 2555 C CA . ARG B 1 127 ? -3.359 -16.969 -15.438 1 95.44 127 ARG B CA 1
ATOM 2556 C C . ARG B 1 127 ? -2.275 -18.016 -15.656 1 95.44 127 ARG B C 1
ATOM 2558 O O . ARG B 1 127 ? -2.322 -18.766 -16.625 1 95.44 127 ARG B O 1
ATOM 2565 N N . GLN B 1 128 ? -1.37 -18.062 -14.727 1 95.06 128 GLN B N 1
ATOM 2566 C CA . GLN B 1 128 ? -0.278 -19.031 -14.82 1 95.06 128 GLN B CA 1
ATOM 2567 C C . GLN B 1 128 ? -0.796 -20.453 -14.711 1 95.06 128 GLN B C 1
ATOM 2569 O O . GLN B 1 128 ? -0.362 -21.344 -15.461 1 95.06 128 GLN B O 1
ATOM 2574 N N . ALA B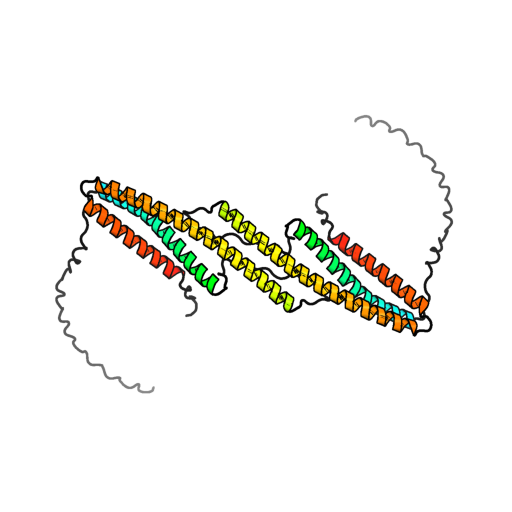 1 129 ? -1.727 -20.672 -13.805 1 96.12 129 ALA B N 1
ATOM 2575 C CA . ALA B 1 129 ? -2.299 -22.016 -13.633 1 96.12 129 ALA B CA 1
ATOM 2576 C C . ALA B 1 129 ? -3.002 -22.484 -14.906 1 96.12 129 ALA B C 1
ATOM 2578 O O . ALA B 1 129 ? -2.857 -23.625 -15.312 1 96.12 129 ALA B O 1
ATOM 2579 N N . LYS B 1 130 ? -3.713 -21.609 -15.508 1 95.88 130 LYS B N 1
ATOM 2580 C CA . LYS B 1 130 ? -4.41 -21.938 -16.75 1 95.88 130 LYS B CA 1
ATOM 2581 C C . LYS B 1 130 ? -3.422 -22.281 -17.859 1 95.88 130 LYS B C 1
ATOM 2583 O O . LYS B 1 130 ? -3.623 -23.25 -18.609 1 95.88 130 LYS B O 1
ATOM 2588 N N . ARG B 1 131 ? -2.361 -21.547 -17.938 1 94.56 131 ARG B N 1
ATOM 2589 C CA . ARG B 1 131 ? -1.336 -21.781 -18.938 1 94.56 131 ARG B CA 1
ATOM 2590 C C . ARG B 1 131 ? -0.646 -23.125 -18.719 1 94.56 131 ARG B C 1
ATOM 2592 O O . ARG B 1 131 ? -0.432 -23.875 -19.672 1 94.56 131 ARG B O 1
ATOM 2599 N N . GLN B 1 132 ? -0.374 -23.359 -17.484 1 94.69 132 GLN B N 1
ATOM 2600 C CA . GLN B 1 132 ? 0.277 -24.625 -17.156 1 94.69 132 GLN B CA 1
ATOM 2601 C C . GLN B 1 132 ? -0.645 -25.797 -17.438 1 94.69 132 GLN B C 1
ATOM 2603 O O . GLN B 1 132 ? -0.205 -26.828 -17.969 1 94.69 132 GLN B O 1
ATOM 2608 N N . LYS B 1 133 ? -1.881 -25.672 -17.125 1 96.62 133 LYS B N 1
ATOM 2609 C CA . LYS B 1 133 ? -2.852 -26.734 -17.391 1 96.62 133 LYS B CA 1
ATOM 2610 C C . LYS B 1 133 ? -2.973 -26.984 -18.891 1 96.62 133 LYS B C 1
ATOM 2612 O O . LYS B 1 133 ? -3.031 -28.141 -19.328 1 96.62 133 LYS B O 1
ATOM 2617 N N . GLN B 1 134 ? -2.959 -25.906 -19.625 1 96.56 134 GLN B N 1
ATOM 2618 C CA . GLN B 1 134 ? -3.043 -26.031 -21.078 1 96.56 134 GLN B CA 1
ATOM 2619 C C . GLN B 1 134 ? -1.808 -26.734 -21.641 1 96.56 134 GLN B C 1
ATOM 2621 O O . GLN B 1 134 ? -1.921 -27.641 -22.469 1 96.56 134 GLN B O 1
ATOM 2626 N N . ARG B 1 135 ? -0.662 -26.375 -21.172 1 96.69 135 ARG B N 1
ATOM 2627 C CA . ARG B 1 135 ? 0.583 -27 -21.609 1 96.69 135 ARG B CA 1
ATOM 2628 C C . ARG B 1 135 ? 0.616 -28.484 -21.203 1 96.69 135 ARG B C 1
ATOM 2630 O O . ARG B 1 135 ? 1.083 -29.328 -21.984 1 96.69 135 ARG B O 1
ATOM 2637 N N . PHE B 1 136 ? 0.156 -28.766 -19.984 1 97.44 136 PHE B N 1
ATOM 2638 C CA . PHE B 1 136 ? 0.089 -30.141 -19.5 1 97.44 136 PHE B CA 1
ATOM 2639 C C . PHE B 1 136 ? -0.78 -31 -20.422 1 97.44 136 PHE B C 1
ATOM 2641 O O . PHE B 1 136 ? -0.366 -32.062 -20.859 1 97.44 136 PHE B O 1
ATOM 2648 N N . LEU B 1 137 ? -1.957 -30.5 -20.781 1 97.44 137 LEU B N 1
ATOM 2649 C CA . LEU B 1 137 ? -2.883 -31.25 -21.625 1 97.44 137 LEU B CA 1
ATOM 2650 C C . LEU B 1 137 ? -2.291 -31.469 -23.016 1 97.44 137 LEU B C 1
ATOM 2652 O O . LEU B 1 137 ? -2.395 -32.562 -23.578 1 97.44 137 LEU B O 1
ATOM 2656 N N . GLU B 1 138 ? -1.653 -30.469 -23.578 1 97.31 138 GLU B N 1
ATOM 2657 C CA . GLU B 1 138 ? -1.011 -30.578 -24.891 1 97.31 138 GLU B CA 1
ATOM 2658 C C . GLU B 1 138 ? 0.115 -31.609 -24.859 1 97.31 138 GLU B C 1
ATOM 2660 O O . GLU B 1 138 ? 0.204 -32.469 -25.75 1 97.31 138 GLU B O 1
ATOM 2665 N N . LYS B 1 139 ? 0.917 -31.594 -23.859 1 97.81 139 LYS B N 1
ATOM 2666 C CA . LYS B 1 139 ? 2.061 -32.5 -23.766 1 97.81 139 LYS B CA 1
ATOM 2667 C C . LYS B 1 139 ? 1.618 -33.906 -23.406 1 97.81 139 LYS B C 1
ATOM 2669 O O . LYS B 1 139 ? 2.268 -34.906 -23.781 1 97.81 139 LYS B O 1
ATOM 2674 N N . GLU B 1 140 ? 0.534 -33.969 -22.562 1 96.62 140 GLU B N 1
ATOM 2675 C CA . GLU B 1 140 ? -0.018 -35.281 -22.25 1 96.62 140 GLU B CA 1
ATOM 2676 C C . GLU B 1 140 ? -0.535 -35.969 -23.5 1 96.62 140 GLU B C 1
ATOM 2678 O O . GLU B 1 140 ? -0.306 -37.156 -23.688 1 96.62 140 GLU B O 1
ATOM 2683 N N . GLU B 1 141 ? -1.179 -35.219 -24.344 1 95.88 141 GLU B N 1
ATOM 2684 C CA . GLU B 1 141 ? -1.677 -35.781 -25.609 1 95.88 141 GLU B CA 1
ATOM 2685 C C . GLU B 1 141 ? -0.528 -36.219 -26.5 1 95.88 141 GLU B C 1
ATOM 2687 O O . GLU B 1 141 ? -0.578 -37.312 -27.094 1 95.88 141 GLU B O 1
ATOM 2692 N N . ARG B 1 142 ? 0.461 -35.438 -26.547 1 96.69 142 ARG B N 1
ATOM 2693 C CA . ARG B 1 142 ? 1.635 -35.781 -27.328 1 96.69 142 ARG B CA 1
ATOM 2694 C C . ARG B 1 142 ? 2.312 -37.031 -26.781 1 96.69 142 ARG B C 1
ATOM 2696 O O . ARG B 1 142 ? 2.74 -37.906 -27.531 1 96.69 142 ARG B O 1
ATOM 2703 N N . ALA B 1 143 ? 2.406 -37.125 -25.469 1 97 143 ALA B N 1
ATOM 2704 C CA . ALA B 1 143 ? 3.025 -38.281 -24.812 1 97 143 ALA B CA 1
ATOM 2705 C C . ALA B 1 143 ? 2.23 -39.531 -25.078 1 97 143 ALA B C 1
ATOM 2707 O O . ALA B 1 143 ? 2.809 -40.594 -25.391 1 97 143 ALA B O 1
ATOM 2708 N N . ARG B 1 144 ? 0.933 -39.469 -25.031 1 95.38 144 ARG B N 1
ATOM 2709 C CA . ARG B 1 144 ? 0.073 -40.625 -25.281 1 95.38 144 ARG B CA 1
ATOM 2710 C C . ARG B 1 144 ? 0.217 -41.125 -26.703 1 95.38 144 ARG B C 1
ATOM 2712 O O . ARG B 1 144 ? 0.336 -42.344 -26.953 1 95.38 144 ARG B O 1
ATOM 2719 N N . THR B 1 145 ? 0.285 -40.156 -27.672 1 95.5 145 THR B N 1
ATOM 2720 C CA . THR B 1 145 ? 0.443 -40.5 -29.078 1 95.5 145 THR B CA 1
ATOM 2721 C C . THR B 1 145 ? 1.812 -41.125 -29.328 1 95.5 145 THR B C 1
ATOM 2723 O O . THR B 1 145 ? 1.929 -42.094 -30.062 1 95.5 145 THR B O 1
ATOM 2726 N N . ASP B 1 146 ? 2.83 -40.594 -28.703 1 95.56 146 ASP B N 1
ATOM 2727 C CA . ASP B 1 146 ? 4.199 -41.094 -28.828 1 95.56 146 ASP B CA 1
ATOM 2728 C C . ASP B 1 146 ? 4.324 -42.5 -28.297 1 95.56 146 ASP B C 1
ATOM 2730 O O . ASP B 1 146 ? 4.953 -43.375 -28.922 1 95.56 146 ASP B O 1
ATOM 2734 N N . LEU B 1 147 ? 3.654 -42.812 -27.219 1 95.69 147 LEU B N 1
ATOM 2735 C CA . LEU B 1 147 ? 3.764 -44.125 -26.578 1 95.69 147 LEU B CA 1
ATOM 2736 C C . LEU B 1 147 ? 2.895 -45.156 -27.297 1 95.69 147 LEU B C 1
ATOM 2738 O O . LEU B 1 147 ? 3.232 -46.312 -27.344 1 95.69 147 LEU B O 1
ATOM 2742 N N . GLU B 1 148 ? 1.78 -44.688 -27.844 1 93.62 148 GLU B N 1
ATOM 2743 C CA . GLU B 1 148 ? 0.898 -45.562 -28.594 1 93.62 148 GLU B CA 1
ATOM 2744 C C . GLU B 1 148 ? 1.587 -46.094 -29.859 1 93.62 148 GLU B C 1
ATOM 2746 O O . GLU B 1 148 ? 1.254 -47.188 -30.344 1 93.62 148 GLU B O 1
ATOM 2751 N N . SER B 1 149 ? 2.596 -45.375 -30.375 1 91.25 149 SER B N 1
ATOM 2752 C CA . SER B 1 149 ? 3.305 -45.75 -31.594 1 91.25 149 SER B CA 1
ATOM 2753 C C . SER B 1 149 ? 4.398 -46.781 -31.312 1 91.25 149 SER B C 1
ATOM 2755 O O . SER B 1 149 ? 4.992 -47.344 -32.25 1 91.25 149 SER B O 1
ATOM 2757 N N . THR B 1 150 ? 4.625 -47.062 -30 1 90.44 150 THR B N 1
ATOM 2758 C CA . THR B 1 150 ? 5.637 -48.062 -29.641 1 90.44 150 THR B CA 1
ATOM 2759 C C . THR B 1 150 ? 5.023 -49.469 -29.578 1 90.44 150 THR B C 1
ATOM 2761 O O . THR B 1 150 ? 3.803 -49.625 -29.5 1 90.44 150 THR B O 1
ATOM 2764 N N . GLU B 1 151 ? 5.84 -50.562 -29.516 1 87.75 151 GLU B N 1
ATOM 2765 C CA . GLU B 1 151 ? 5.402 -51.938 -29.453 1 87.75 151 GLU B CA 1
ATOM 2766 C C . GLU B 1 151 ? 4.727 -52.25 -28.125 1 87.75 151 GLU B C 1
ATOM 2768 O O . GLU B 1 151 ? 3.93 -53.188 -28.031 1 87.75 151 GLU B O 1
ATOM 2773 N N . GLU B 1 152 ? 4.996 -51.469 -27.156 1 92 152 GLU B N 1
ATOM 2774 C CA . GLU B 1 152 ? 4.473 -51.625 -25.812 1 92 152 GLU B CA 1
ATOM 2775 C C . GLU B 1 152 ? 3.602 -50.469 -25.391 1 92 152 GLU B C 1
ATOM 2777 O O . GLU B 1 152 ? 3.707 -49.969 -24.266 1 92 152 GLU B O 1
ATOM 2782 N N . GLY B 1 153 ? 2.785 -50.094 -26.203 1 90.25 153 GLY B N 1
ATOM 2783 C CA . GLY B 1 153 ? 2.002 -48.875 -26.031 1 90.25 153 GLY B CA 1
ATOM 2784 C C . GLY B 1 153 ? 1.151 -48.906 -24.766 1 90.25 153 GLY B C 1
ATOM 2785 O O . GLY B 1 153 ? 1.269 -48.031 -23.922 1 90.25 153 GLY B O 1
ATOM 2786 N N . GLU B 1 154 ? 0.37 -50 -24.578 1 92.56 154 GLU B N 1
ATOM 2787 C CA . GLU B 1 154 ? -0.582 -50.031 -23.469 1 92.56 154 GLU B CA 1
ATOM 2788 C C . GLU B 1 154 ? 0.135 -50.094 -22.125 1 92.56 154 GLU B C 1
ATOM 2790 O O . GLU B 1 154 ? -0.124 -49.281 -21.234 1 92.56 154 GLU B O 1
ATOM 2795 N N . PRO B 1 155 ? 1.073 -51 -21.984 1 94.44 155 PRO B N 1
ATOM 2796 C CA . PRO B 1 155 ? 1.802 -51.031 -20.719 1 94.44 155 PRO B CA 1
ATOM 2797 C C . PRO B 1 155 ? 2.557 -49.719 -20.453 1 94.44 15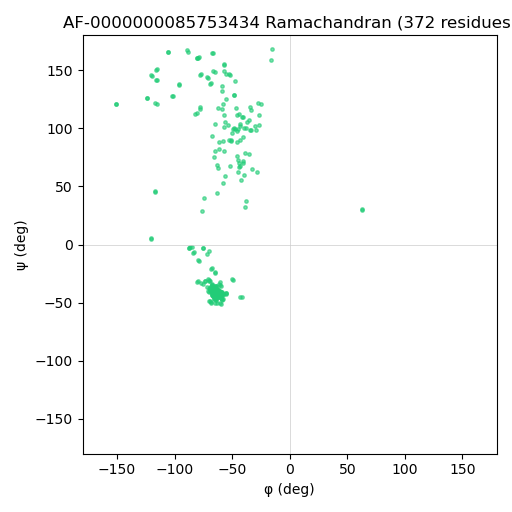5 PRO B C 1
ATOM 2799 O O . PRO B 1 155 ? 2.672 -49.281 -19.312 1 94.44 155 PRO B O 1
ATOM 2802 N N . ALA B 1 156 ? 3.076 -49.031 -21.516 1 95.31 156 ALA B N 1
ATOM 2803 C CA . ALA B 1 156 ? 3.783 -47.781 -21.375 1 95.31 156 ALA B CA 1
ATOM 2804 C C . ALA B 1 156 ? 2.848 -46.688 -20.891 1 95.31 156 ALA B C 1
ATOM 2806 O O . ALA B 1 156 ? 3.207 -45.906 -20 1 95.31 156 ALA B O 1
ATOM 2807 N N . LYS B 1 157 ? 1.643 -46.625 -21.391 1 94.94 157 LYS B N 1
ATOM 2808 C CA . LYS B 1 157 ? 0.649 -45.656 -20.969 1 94.94 157 LYS B CA 1
ATOM 2809 C C . LYS B 1 157 ? 0.25 -45.875 -19.516 1 94.94 157 LYS B C 1
ATOM 2811 O O . LYS B 1 157 ? 0.107 -44.906 -18.766 1 94.94 157 LYS B O 1
ATOM 2816 N N . LYS B 1 158 ? 0.134 -47.062 -19.172 1 95.06 158 LYS B N 1
ATOM 2817 C CA . LYS B 1 158 ? -0.229 -47.406 -17.781 1 95.06 158 LYS B CA 1
ATOM 2818 C C . LYS B 1 158 ? 0.862 -46.938 -16.812 1 95.06 158 LYS B C 1
ATOM 2820 O O . LYS B 1 158 ? 0.567 -46.438 -15.734 1 95.06 158 LYS B O 1
ATOM 2825 N N . LEU B 1 159 ? 2.084 -47.156 -17.266 1 95.75 159 LEU B N 1
ATOM 2826 C CA . LEU B 1 159 ? 3.195 -46.75 -16.422 1 95.75 159 LEU B CA 1
ATOM 2827 C C . LEU B 1 159 ? 3.23 -45.219 -16.281 1 95.75 159 LEU B C 1
ATOM 2829 O O . LEU B 1 159 ? 3.48 -44.688 -15.195 1 95.75 159 LEU B O 1
ATOM 2833 N N . LEU B 1 160 ? 3.004 -44.531 -17.344 1 96.38 160 LEU B N 1
ATOM 2834 C CA . LEU B 1 160 ? 2.973 -43.062 -17.312 1 96.38 160 LEU B CA 1
ATOM 2835 C C . LEU B 1 160 ? 1.916 -42.562 -16.344 1 96.38 160 LEU B C 1
ATOM 2837 O O . LEU B 1 160 ? 2.189 -41.688 -15.523 1 96.38 160 LEU B O 1
ATOM 2841 N N . GLU B 1 161 ? 0.691 -43.094 -16.375 1 95.69 161 GLU B N 1
ATOM 2842 C CA . GLU B 1 161 ? -0.391 -42.719 -15.477 1 95.69 161 GLU B CA 1
ATOM 2843 C C . GLU B 1 161 ? -0.003 -42.938 -14.023 1 95.69 161 GLU B C 1
ATOM 2845 O O . GLU B 1 161 ? -0.246 -42.094 -13.164 1 95.69 161 GLU B O 1
ATOM 2850 N N . LYS B 1 162 ? 0.635 -44.094 -13.82 1 95.69 162 LYS B N 1
ATOM 2851 C CA . LYS B 1 162 ? 1.055 -44.406 -12.461 1 95.69 162 LYS B CA 1
ATOM 2852 C C . LYS B 1 162 ? 2.088 -43.406 -11.945 1 95.69 162 LYS B C 1
ATOM 2854 O O . LYS B 1 162 ? 2.014 -42.969 -10.797 1 95.69 162 LYS B O 1
ATOM 2859 N N . LEU B 1 163 ? 3.037 -43.094 -12.828 1 95.19 163 LEU B N 1
ATOM 2860 C CA . LEU B 1 163 ? 4.082 -42.156 -12.43 1 95.19 163 LEU B CA 1
ATOM 2861 C C . LEU B 1 163 ? 3.504 -40.75 -12.18 1 95.19 163 LEU B C 1
ATOM 2863 O O . LEU B 1 163 ? 3.908 -40.062 -11.242 1 95.19 163 LEU B O 1
ATOM 2867 N N . LEU B 1 164 ? 2.568 -40.406 -12.969 1 96.75 164 LEU B N 1
ATOM 2868 C CA . LEU B 1 164 ? 1.946 -39.094 -12.82 1 96.75 164 LEU B CA 1
ATOM 2869 C C . LEU B 1 164 ? 1.109 -39.031 -11.547 1 96.75 164 LEU B C 1
ATOM 2871 O O . LEU B 1 164 ? 1.108 -38.031 -10.852 1 96.75 164 LEU B O 1
ATOM 2875 N N . HIS B 1 165 ? 0.4 -40.062 -11.242 1 96.19 165 HIS B N 1
ATOM 2876 C CA . HIS B 1 165 ? -0.376 -40.125 -10.008 1 96.19 165 HIS B CA 1
ATOM 2877 C C . HIS B 1 165 ? 0.529 -40.062 -8.781 1 96.19 165 HIS B C 1
ATOM 2879 O O . HIS B 1 165 ? 0.234 -39.312 -7.836 1 96.19 165 HIS B O 1
ATOM 2885 N N . SER B 1 166 ? 1.607 -40.719 -8.828 1 94.19 166 SER B N 1
ATOM 2886 C CA . SER B 1 166 ? 2.555 -40.719 -7.723 1 94.19 166 SER B CA 1
ATOM 2887 C C . SER B 1 166 ? 3.195 -39.344 -7.551 1 94.19 166 SER B C 1
ATOM 2889 O O . SER B 1 166 ? 3.375 -38.875 -6.43 1 94.19 166 SER B O 1
ATOM 2891 N N . SER B 1 167 ? 3.525 -38.781 -8.648 1 93.31 167 SER B N 1
ATOM 2892 C CA . SER B 1 167 ? 4.117 -37.438 -8.625 1 93.31 167 SER B CA 1
ATOM 2893 C C . SER B 1 167 ? 3.152 -36.438 -8.039 1 93.31 167 SER B C 1
ATOM 2895 O O . SER B 1 167 ? 3.555 -35.562 -7.262 1 93.31 167 SER B O 1
ATOM 2897 N N . ALA B 1 168 ? 1.934 -36.5 -8.391 1 94.75 168 ALA B N 1
ATOM 2898 C CA . ALA B 1 168 ? 0.911 -35.594 -7.871 1 94.75 168 ALA B CA 1
ATOM 2899 C C . ALA B 1 168 ? 0.761 -35.75 -6.363 1 94.75 168 ALA B C 1
ATOM 2901 O O . ALA B 1 168 ? 0.701 -34.75 -5.637 1 94.75 168 ALA B O 1
ATOM 2902 N N . ARG B 1 169 ? 0.731 -36.938 -5.93 1 93.88 169 ARG B N 1
ATOM 2903 C CA . ARG B 1 169 ? 0.589 -37.188 -4.504 1 93.88 169 ARG B CA 1
ATOM 2904 C C . ARG B 1 169 ? 1.792 -36.656 -3.727 1 93.88 169 ARG B C 1
ATOM 2906 O O . ARG B 1 169 ? 1.639 -36.094 -2.645 1 93.88 169 ARG B O 1
ATOM 2913 N N . LYS B 1 170 ? 2.883 -36.844 -4.266 1 93.44 170 LYS B N 1
ATOM 2914 C CA . LYS B 1 170 ? 4.105 -36.375 -3.625 1 93.44 170 LYS B CA 1
ATOM 2915 C C . LYS B 1 170 ? 4.09 -34.844 -3.492 1 93.44 170 LYS B C 1
ATOM 2917 O O . LYS B 1 170 ? 4.48 -34.312 -2.455 1 93.44 170 LYS B O 1
ATOM 2922 N N . GLU B 1 171 ? 3.605 -34.188 -4.52 1 92.94 171 GLU B N 1
ATOM 2923 C CA . GLU B 1 171 ? 3.547 -32.75 -4.5 1 92.94 171 GLU B CA 1
ATOM 2924 C C . GLU B 1 171 ? 2.514 -32.25 -3.494 1 92.94 171 GLU B C 1
ATOM 2926 O O . GLU B 1 171 ? 2.76 -31.266 -2.773 1 92.94 171 GLU B O 1
ATOM 2931 N N . GLU B 1 172 ? 1.429 -32.875 -3.395 1 92.38 172 GLU B N 1
ATOM 2932 C CA . GLU B 1 172 ? 0.403 -32.531 -2.42 1 92.38 172 GLU B CA 1
ATOM 2933 C C . GLU B 1 172 ? 0.918 -32.688 -0.992 1 92.38 172 GLU B C 1
ATOM 2935 O O . GLU B 1 172 ? 0.696 -31.812 -0.143 1 92.38 172 GLU B O 1
ATOM 2940 N N . ASP B 1 173 ? 1.613 -33.75 -0.809 1 91.38 173 ASP B N 1
ATOM 2941 C CA . ASP B 1 173 ? 2.174 -34 0.512 1 91.38 173 ASP B CA 1
ATOM 2942 C C . ASP B 1 173 ? 3.219 -32.969 0.886 1 91.38 173 ASP B C 1
ATOM 2944 O O . ASP B 1 173 ? 3.275 -32.531 2.033 1 91.38 173 ASP B O 1
ATOM 2948 N N . ARG B 1 174 ? 3.939 -32.594 -0.023 1 91.25 174 ARG B N 1
ATOM 2949 C CA . ARG B 1 174 ? 4.953 -31.578 0.2 1 91.25 174 ARG B CA 1
ATOM 2950 C C . ARG B 1 174 ? 4.309 -30.25 0.633 1 91.25 174 ARG B C 1
ATOM 2952 O O . ARG B 1 174 ? 4.785 -29.609 1.566 1 91.25 174 ARG B O 1
ATOM 2959 N N . LEU B 1 175 ? 3.232 -29.875 -0.021 1 88.81 175 LEU B N 1
ATOM 2960 C CA . LEU B 1 175 ? 2.557 -28.609 0.255 1 88.81 175 LEU B CA 1
ATOM 2961 C C . LEU B 1 175 ? 1.855 -28.656 1.608 1 88.81 175 LEU B C 1
ATOM 2963 O O . LEU B 1 175 ? 1.81 -27.641 2.32 1 88.81 175 LEU B O 1
ATOM 2967 N N . ARG B 1 176 ? 1.424 -29.781 2.029 1 86.75 176 ARG B N 1
ATOM 2968 C CA . ARG B 1 176 ? 0.761 -29.938 3.32 1 86.75 176 ARG B CA 1
ATOM 2969 C C . ARG B 1 176 ? 1.755 -29.797 4.469 1 86.75 176 ARG B C 1
ATOM 2971 O O . ARG B 1 176 ? 1.444 -29.188 5.488 1 86.75 176 ARG B O 1
ATOM 2978 N N . HIS B 1 177 ? 2.857 -30.25 4.293 1 81.19 177 HIS B N 1
ATOM 2979 C CA . HIS B 1 177 ? 3.889 -30.188 5.324 1 81.19 177 HIS B CA 1
ATOM 2980 C C . HIS B 1 177 ? 4.434 -28.766 5.473 1 81.19 177 HIS B C 1
ATOM 2982 O O . HIS B 1 177 ? 4.809 -28.359 6.57 1 81.19 177 HIS B O 1
ATOM 2988 N N . LYS B 1 178 ? 4.449 -28.031 4.406 1 70.56 178 LYS B N 1
ATOM 2989 C CA . LYS B 1 178 ? 4.926 -26.656 4.449 1 70.56 178 LYS B CA 1
ATOM 2990 C C . LYS B 1 178 ? 3.955 -25.75 5.215 1 70.56 178 LYS B C 1
ATOM 2992 O O . LYS B 1 178 ? 4.371 -24.797 5.871 1 70.56 178 LYS B O 1
ATOM 2997 N N . LYS B 1 179 ? 2.764 -26.047 5.184 1 66.06 179 LYS B N 1
ATOM 2998 C CA . LYS B 1 179 ? 1.741 -25.266 5.859 1 66.06 179 LYS B CA 1
ATOM 2999 C C . LYS B 1 179 ? 1.703 -25.562 7.352 1 66.06 179 LYS B C 1
ATOM 3001 O O . LYS B 1 179 ? 1.226 -24.766 8.148 1 66.06 179 LYS B O 1
ATOM 3006 N N . ALA B 1 180 ? 2.301 -26.578 7.766 1 60.53 180 ALA B N 1
ATOM 3007 C CA . ALA B 1 180 ? 2.248 -26.938 9.18 1 60.53 180 ALA B CA 1
ATOM 3008 C C . ALA B 1 180 ? 3.197 -26.062 10.008 1 60.53 180 ALA B C 1
ATOM 3010 O O . ALA B 1 180 ? 4.344 -25.844 9.609 1 60.53 180 ALA B O 1
ATOM 3011 N N . PRO B 1 181 ? 2.547 -25.281 10.922 1 54.41 181 PRO B N 1
ATOM 3012 C CA . PRO B 1 181 ? 3.41 -24.453 11.766 1 54.41 181 PRO B CA 1
ATOM 3013 C C . PRO B 1 181 ? 4.629 -25.203 12.289 1 54.41 181 PRO B C 1
ATOM 3015 O O . PRO B 1 181 ? 4.551 -26.422 12.531 1 54.41 181 PRO B O 1
ATOM 3018 N N . ARG B 1 182 ? 5.793 -24.75 11.758 1 52 182 ARG B N 1
ATOM 3019 C CA . ARG B 1 182 ? 6.977 -25.375 12.359 1 52 182 ARG B CA 1
ATOM 3020 C C . ARG B 1 182 ? 6.816 -25.5 13.867 1 52 182 ARG B C 1
ATOM 3022 O O . ARG B 1 182 ? 6.41 -24.562 14.547 1 52 182 ARG B O 1
ATOM 3029 N N . LYS B 1 183 ? 6.68 -26.719 14.125 1 51.78 183 LYS B N 1
ATOM 3030 C CA . LYS B 1 183 ? 6.688 -26.938 15.562 1 51.78 183 LYS B CA 1
ATOM 3031 C C . LYS B 1 183 ? 7.785 -26.125 16.234 1 51.78 183 LYS B C 1
ATOM 3033 O O . LYS B 1 183 ? 8.891 -26 15.719 1 51.78 183 LYS B O 1
ATOM 3038 N N . HIS B 1 184 ? 7.379 -25.094 16.844 1 48.25 184 HIS B N 1
ATOM 3039 C CA . HIS B 1 184 ? 8.383 -24.438 17.672 1 48.25 184 HIS B CA 1
ATOM 3040 C C . HIS B 1 184 ? 9.25 -25.469 18.391 1 48.25 184 HIS B C 1
ATOM 3042 O O . HIS B 1 184 ? 8.734 -26.344 19.094 1 48.25 184 HIS B O 1
ATOM 3048 N N . PRO B 1 185 ? 10.43 -25.672 17.828 1 48.88 185 PRO B N 1
ATOM 3049 C CA . PRO B 1 185 ? 11.258 -26.641 18.531 1 48.88 185 PRO B CA 1
ATOM 3050 C C . PRO B 1 185 ? 11.227 -26.469 20.047 1 48.88 185 PRO B C 1
ATOM 3052 O O . PRO B 1 185 ? 11.453 -27.422 20.797 1 48.88 185 PRO B O 1
ATOM 3055 N N . TYR B 1 186 ? 11.352 -25.234 20.406 1 52.03 186 TYR B N 1
ATOM 3056 C CA . TYR B 1 186 ? 11.719 -25.047 21.812 1 52.03 186 TYR B CA 1
ATOM 3057 C C . TYR B 1 186 ? 10.547 -25.391 22.734 1 52.03 186 TYR B C 1
ATOM 3059 O O . TYR B 1 186 ? 10.609 -25.156 23.938 1 52.03 186 TYR B O 1
ATOM 3067 N N . ARG B 1 187 ? 9.414 -25.609 22.094 1 44.91 187 ARG B N 1
ATOM 3068 C CA . ARG B 1 187 ? 8.43 -25.906 23.125 1 44.91 187 ARG B CA 1
ATOM 3069 C C . ARG B 1 187 ? 8.625 -27.297 23.703 1 44.91 187 ARG B C 1
ATOM 3071 O O . ARG B 1 187 ? 8.109 -28.281 23.156 1 44.91 187 ARG B O 1
ATOM 3078 N N . ARG B 1 188 ? 9.875 -27.703 23.906 1 31.72 188 ARG B N 1
ATOM 3079 C CA . ARG B 1 188 ? 9.969 -28.797 24.859 1 31.72 188 ARG B CA 1
ATOM 3080 C C . ARG B 1 188 ? 9.688 -28.328 26.281 1 31.72 188 ARG B C 1
ATOM 3082 O O . ARG B 1 188 ? 10.133 -27.234 26.672 1 31.72 188 ARG B O 1
#

Sequence (376 aa):
MDLIPEIPASPTNSTDSEEEKITCGQRTPPPRKDKILLKEEVYQKVRQHADTLGQLQAATIALTEEIKSLDVHLEKRTIPQHLRVYRNPPRLPKSLNCSQDFSDSWDSAVLRAGRGLCRVWREELSRQAKRQKQRFLEKEERARTDLESTEEGEPAKKLLEKLLHSSARKEEDRLRHKKAPRKHPYRRMDLIPEIPASPTNSTDSEEEKITCGQRTPPPRKDKILLKEEVYQKVRQHADTLGQLQAATIALTEEIKSLDVHLEKRTIPQHLRVYRNPPRLPKSLNCSQDFSDSWDSAVLRAGRGLCRVWREELSRQAKRQKQRFLEKEERARTDLESTEEGEPAKKLLEKLLHSSARKEEDRLRHKKAPRKHPYRR

Solvent-accessible surface area (backbone atoms only — not comparable to full-atom values): 22100 Å² total; per-residue (Å²): 135,78,82,72,76,81,73,80,81,75,80,79,75,79,75,78,76,73,78,74,78,71,70,79,67,70,68,67,67,69,76,72,67,93,68,74,83,62,58,67,72,60,45,52,50,38,50,51,46,32,52,55,47,34,52,35,48,41,50,31,51,53,36,50,52,52,44,52,54,48,47,54,27,58,73,69,70,46,63,57,77,91,51,54,58,84,77,75,77,82,82,63,63,88,91,52,75,82,50,69,69,46,53,53,49,49,52,50,38,39,50,49,30,16,48,45,45,49,50,50,51,44,50,46,40,50,52,50,30,51,51,33,49,49,52,37,52,55,50,48,52,51,45,52,55,58,35,56,73,42,97,53,17,66,61,43,50,54,48,34,52,51,50,39,52,51,45,47,52,52,46,52,52,53,56,54,58,65,66,45,74,72,68,64,73,73,76,108,131,83,81,74,78,81,76,79,82,74,83,82,78,79,73,79,74,73,77,72,77,72,70,81,68,71,70,67,68,68,77,70,69,91,69,74,83,62,58,68,71,60,45,52,51,38,49,52,46,32,51,56,47,34,53,36,49,44,50,31,51,53,35,50,50,50,44,53,54,49,48,53,26,58,75,70,69,47,66,57,77,90,53,54,58,85,80,76,79,80,80,65,62,88,92,51,76,85,50,69,68,47,53,50,50,49,52,49,36,39,51,48,30,17,49,46,46,48,50,49,50,44,49,46,39,51,53,50,29,52,49,34,50,52,50,39,54,55,50,48,52,50,45,52,56,58,36,56,75,42,99,54,16,68,62,43,51,53,48,33,54,52,50,40,52,51,45,49,52,52,45,52,50,52,56,54,59,67,67,44,74,72,68,63,74,76,75,111

Radius of gyration: 43.4 Å; Cα contacts (8 Å, |Δi|>4): 255; chains: 2; bounding box: 91×135×94 Å

Foldseek 3Di:
DPDPPDPPDPPPPPPPPPVPCPPCCVVPPPPPPPPLDDDPVLVVLLVVLLVVLLVLLLLLVVLVVVLVVLVVCVVVLHADPVLADDDDDDDDPPVDDDDPVVVVVVVVVRSVNSNVSSVVVSVVSVVSSVVSVVVSVVSLVVSLVVLCPDPSNPSSNVVSVVSNVVSNVVSVVVVVVVPPPPPPVPVD/DPPPDDPDDPDPPPPPPPVPPPPCCVVPPPPPPPPLDDDPVLVVLLVVLLVVLLVLLLLLVVLVVVLVVLVVCVVVLHADPVLQDDDDDDDDPPVDDDDPVVVVVVVVVRSVNSNVSSVVVSVVSVVSSVVSVVVSVVSLVVSLVVLCPDPRNPSSNVVSVVSNVVSNVVSVVVVVVVPPPPPPVPPD

Secondary structure (DSSP, 8-state):
--------------------------------S------HHHHHHHHHHHHHHHHHHHHHHHHHHHHHHHHHHHHHT---GGG----PPPPPPTT----HHHHHHHHHHHHHHHHHHHHHHHHHHHHHHHHHHHHHHHHHHHHHHHHHTSTTHHHHHHHHHHHHHHHHHHHHHHHHHHHS----TT--/--------------------------------S------HHHHHHHHHHHHHHHHHHHHHHHHHHHHHHHHHHHHHT---GGG----PPPPPPTT----HHHHHHHHHHHHHHHHHHHHHHHHHHHHHHHHHHHHHHHHHHHHHHHHHTSTTHHHHHHHHHHHHHHHHHHHHHHHHHHHS----TT--

pLDDT: mean 80.19, std 23.1, range [28.78, 97.81]

Nearest PDB structures (foldseek):
  7nna-assembly1_A  TM=5.493E-01  e=3.242E+00  Klebsiella pneumoniae
  8i7o-assembly1_B8  TM=3.547E-01  e=6.780E+00  Mus musculus
  7nna-assembly1_A  TM=5.086E-01  e=3.613E+00  Klebsiella pneumoniae
  8i7o-assembly1_B8  TM=3.637E-01  e=8.476E+00  Mus musculus

Organism: Holothuria leucospilota (NCBI:txid206669)